Protein AF-K9R6P5-F1 (afdb_monomer)

Solvent-accessible surface area (backbone atoms only — not comparable to full-atom values): 15978 Å² total; per-residue (Å²): 130,86,71,52,71,53,90,68,22,26,73,45,54,72,70,57,21,54,52,50,40,51,49,39,36,72,76,66,56,59,40,49,90,40,45,59,44,42,44,29,40,44,98,90,29,35,40,23,38,45,48,58,95,57,96,63,98,58,41,33,22,34,33,50,71,100,46,88,40,77,78,32,62,22,60,66,42,46,53,52,38,55,49,50,23,52,78,71,52,19,37,40,70,48,97,87,70,44,78,44,72,42,64,69,55,38,50,55,46,45,39,69,66,35,61,59,56,61,39,66,76,51,42,41,74,46,78,48,78,46,97,85,52,26,34,40,40,36,30,21,43,60,91,47,81,41,43,38,35,40,32,36,25,42,66,87,71,44,69,40,31,40,34,35,31,56,99,44,41,64,46,43,34,38,42,48,53,82,62,76,97,87,72,70,87,47,85,44,71,47,65,60,42,50,104,69,75,85,68,76,86,80,84,84,79,92,78,96,84,85,85,76,70,56,70,49,76,43,68,59,93,62,30,83,75,45,78,44,75,46,72,74,73,76,74,73,55,62,62,61,52,49,53,52,52,52,53,53,50,52,54,53,51,52,53,51,51,53,53,52,52,53,52,52,52,53,52,55,54,62,73,68,55,80,88,125

Secondary structure (DSSP, 8-state):
-PPPSBTTBEEPPHHHHHHHHHHHHHHH----TT-EEEEEEETTEEEEEEP-SS--S---EEE-SSS-EEEES-HHHHHHHHHHHHHTTSEEE-TTS-EEE-HHHHHHHHHHH-TTHHHHHT-EEEEEEPTTS-EEEEEE-SSS--EEEEEEE-TTS-EEEEEEEETTEEEEEEEEE---SSS--EEEEEE---SS---------------PPPEEEEEETTEEEEEEE-------THHHHHHHHHHHHHHHHHHHHHHHHHHHHHHHHHHTS---

Mean predicted aligned error: 16.4 Å

Structure (mmCIF, N/CA/C/O backbone):
data_AF-K9R6P5-F1
#
_entry.id   AF-K9R6P5-F1
#
loop_
_atom_site.group_PDB
_atom_site.id
_atom_site.type_symbol
_atom_site.label_atom_id
_atom_site.label_alt_id
_atom_site.label_comp_id
_atom_site.label_asym_id
_atom_site.label_entity_id
_atom_site.label_seq_id
_atom_site.pdbx_PDB_ins_code
_atom_site.Cartn_x
_atom_site.Cartn_y
_atom_site.Cartn_z
_atom_site.occupancy
_atom_site.B_iso_or_equiv
_atom_site.auth_seq_id
_atom_site.auth_comp_id
_atom_site.auth_asym_id
_atom_site.auth_atom_id
_atom_site.pdbx_PDB_model_num
ATOM 1 N N . MET A 1 1 ? 2.088 -10.615 28.014 1.00 50.31 1 MET A N 1
ATOM 2 C CA . MET A 1 1 ? 1.312 -10.737 26.771 1.00 50.31 1 MET A CA 1
ATOM 3 C C . MET A 1 1 ? 0.747 -9.354 26.543 1.00 50.31 1 MET A C 1
ATOM 5 O O . MET A 1 1 ? -0.005 -8.897 27.398 1.00 50.31 1 MET A O 1
ATOM 9 N N . GLU A 1 2 ? 1.250 -8.633 25.544 1.00 59.09 2 GLU A N 1
ATOM 10 C CA . GLU A 1 2 ? 0.648 -7.351 25.170 1.00 59.09 2 GLU A CA 1
ATOM 11 C C . GLU A 1 2 ? -0.795 -7.593 24.739 1.00 59.09 2 GLU A C 1
ATOM 13 O O . GLU A 1 2 ? -1.117 -8.621 24.142 1.00 59.09 2 GLU A O 1
ATOM 18 N N . VAL A 1 3 ? -1.677 -6.680 25.129 1.00 71.81 3 VAL A N 1
ATOM 19 C CA . VAL A 1 3 ? -3.097 -6.783 24.817 1.00 71.81 3 VAL A CA 1
ATOM 20 C C . VAL A 1 3 ? -3.293 -6.199 23.426 1.00 71.81 3 VAL A C 1
ATOM 22 O O . VAL A 1 3 ? -3.049 -5.011 23.220 1.00 71.81 3 VAL A O 1
ATOM 25 N N . ALA A 1 4 ? -3.728 -7.031 22.480 1.00 79.69 4 ALA A N 1
ATOM 26 C CA . ALA A 1 4 ? -4.128 -6.560 21.162 1.00 79.69 4 ALA A CA 1
ATOM 27 C C . ALA A 1 4 ? -5.249 -5.517 21.295 1.00 79.69 4 ALA A C 1
ATOM 29 O O . ALA A 1 4 ? -6.221 -5.718 22.026 1.00 79.69 4 ALA A O 1
ATOM 30 N N . PHE A 1 5 ? -5.116 -4.409 20.574 1.00 82.75 5 PHE A N 1
ATOM 31 C CA . PHE A 1 5 ? -6.123 -3.360 20.480 1.00 82.75 5 PHE A CA 1
ATOM 32 C C . PHE A 1 5 ? -7.265 -3.777 19.550 1.00 82.75 5 PHE A C 1
ATOM 34 O O . PHE A 1 5 ? -8.437 -3.602 19.883 1.00 82.75 5 PHE A O 1
ATOM 41 N N . PHE A 1 6 ? -6.940 -4.352 18.390 1.00 85.56 6 PHE A N 1
ATOM 42 C CA . PHE A 1 6 ? -7.906 -4.947 17.465 1.00 85.56 6 PHE A CA 1
ATOM 43 C C . PHE A 1 6 ? -7.223 -5.998 16.596 1.00 85.56 6 PHE A C 1
ATOM 45 O O . PHE A 1 6 ? -6.094 -5.788 16.179 1.00 85.56 6 PHE A O 1
ATOM 52 N N . ARG A 1 7 ? -7.906 -7.115 16.311 1.00 80.50 7 ARG A N 1
ATOM 53 C CA . ARG A 1 7 ? -7.463 -8.163 15.370 1.00 80.50 7 ARG A CA 1
ATOM 54 C C . ARG A 1 7 ? -5.948 -8.453 15.443 1.00 80.50 7 ARG A C 1
ATOM 56 O O . ARG A 1 7 ? -5.246 -8.349 14.449 1.00 80.50 7 ARG A O 1
ATOM 63 N N . TYR A 1 8 ? -5.464 -8.767 16.645 1.00 87.38 8 TYR A N 1
ATOM 64 C CA . TYR A 1 8 ? -4.051 -9.023 16.985 1.00 87.38 8 TYR A CA 1
ATOM 65 C C . TYR A 1 8 ? -3.098 -7.815 16.970 1.00 87.38 8 TYR A C 1
ATOM 67 O O . TYR A 1 8 ? -2.059 -7.881 17.621 1.00 87.38 8 TYR A O 1
ATOM 75 N N . TYR A 1 9 ? -3.468 -6.693 16.353 1.00 90.50 9 TYR A N 1
ATOM 76 C CA . TYR A 1 9 ? -2.658 -5.480 16.348 1.00 90.50 9 TYR A CA 1
ATOM 77 C C . TYR A 1 9 ? -2.659 -4.791 17.703 1.00 90.50 9 TYR A C 1
ATOM 79 O O . TYR A 1 9 ? -3.720 -4.496 18.265 1.00 90.50 9 TYR A O 1
ATOM 87 N N . ARG A 1 10 ? -1.472 -4.470 18.206 1.00 92.44 10 ARG A N 1
ATOM 88 C CA . ARG A 1 10 ? -1.290 -3.601 19.373 1.00 92.44 10 ARG A CA 1
ATOM 89 C C . ARG A 1 10 ? -1.197 -2.144 18.935 1.00 92.44 10 ARG A C 1
ATOM 91 O O . ARG A 1 10 ? -0.810 -1.852 17.810 1.00 92.44 10 ARG A O 1
ATOM 98 N N . PHE A 1 11 ? -1.572 -1.230 19.823 1.00 92.94 11 PHE A N 1
ATOM 99 C CA . PHE A 1 11 ? -1.354 0.200 19.613 1.00 92.94 11 PHE A CA 1
ATOM 100 C C . PHE A 1 11 ? 0.101 0.550 19.923 1.00 92.94 11 PHE A C 1
ATOM 102 O O . PHE A 1 11 ? 0.605 0.142 20.968 1.00 92.94 11 PHE A O 1
ATOM 109 N N . LEU A 1 12 ? 0.733 1.325 19.046 1.00 91.56 12 LEU A N 1
ATOM 110 C CA . LEU A 1 12 ? 2.074 1.861 19.248 1.00 91.56 12 LEU A CA 1
ATOM 111 C C . LEU A 1 12 ? 1.995 3.230 19.942 1.00 91.56 12 LEU A C 1
ATOM 113 O O . LEU A 1 12 ? 1.384 4.158 19.404 1.00 91.56 12 LEU A O 1
ATOM 117 N N . PRO A 1 13 ? 2.595 3.391 21.135 1.00 90.81 13 PRO A N 1
ATOM 118 C CA . PRO A 1 13 ? 2.823 4.704 21.726 1.00 90.81 13 PRO A CA 1
ATOM 119 C C . PRO A 1 13 ? 3.684 5.588 20.820 1.00 90.81 13 PRO A C 1
ATOM 121 O O . PRO A 1 13 ? 4.490 5.095 20.038 1.00 90.81 13 PRO A O 1
ATOM 124 N N . LEU A 1 14 ? 3.560 6.908 20.983 1.00 89.50 14 LEU A N 1
ATOM 125 C CA . LEU A 1 14 ? 4.268 7.912 20.179 1.00 89.50 14 LEU A CA 1
ATOM 126 C C . LEU A 1 14 ? 5.781 7.657 20.113 1.00 89.50 14 LEU A C 1
ATOM 128 O O . LEU A 1 14 ? 6.380 7.783 19.049 1.00 89.50 14 LEU A O 1
ATOM 132 N N . GLU A 1 15 ? 6.391 7.312 21.242 1.00 90.81 15 GLU A N 1
ATOM 133 C CA . GLU A 1 15 ? 7.822 7.040 21.337 1.00 90.81 15 GLU A CA 1
ATOM 134 C C . GLU A 1 15 ? 8.225 5.830 20.482 1.00 90.81 15 GLU A C 1
ATOM 136 O O . GLU A 1 15 ? 9.151 5.938 19.683 1.00 90.81 15 GLU A O 1
ATOM 141 N N . GLU A 1 16 ? 7.481 4.724 20.576 1.00 90.56 16 GLU A N 1
ATOM 142 C CA . GLU A 1 16 ? 7.721 3.519 19.769 1.00 90.56 16 GLU A CA 1
ATOM 143 C C . GLU A 1 16 ? 7.449 3.775 18.286 1.00 90.56 16 GLU A C 1
ATOM 145 O O . GLU A 1 16 ? 8.220 3.351 17.433 1.00 90.56 16 GLU A O 1
ATOM 150 N N . THR A 1 17 ? 6.398 4.530 17.957 1.00 89.00 17 THR A N 1
ATOM 151 C CA . THR A 1 17 ? 6.119 4.906 16.569 1.00 89.00 17 THR A CA 1
ATOM 152 C C . THR A 1 17 ? 7.282 5.675 15.940 1.00 89.00 17 THR A C 1
ATOM 154 O O . THR A 1 17 ? 7.604 5.455 14.772 1.00 89.00 17 THR A O 1
ATOM 157 N N . LEU A 1 18 ? 7.910 6.588 16.687 1.00 87.12 18 LEU A N 1
ATOM 158 C CA . LEU A 1 18 ? 9.067 7.341 16.198 1.00 87.12 18 LEU A CA 1
ATOM 159 C C . LEU A 1 18 ? 10.278 6.430 15.985 1.00 87.12 18 LEU A C 1
ATOM 161 O O . LEU A 1 18 ? 10.972 6.573 14.980 1.00 87.12 18 LEU A O 1
ATOM 165 N N . GLU A 1 19 ? 10.523 5.497 16.905 1.00 87.75 19 GLU A N 1
ATOM 166 C CA . GLU A 1 19 ? 11.588 4.502 16.766 1.00 87.75 19 GLU A CA 1
ATOM 167 C C . GLU A 1 19 ? 11.368 3.621 15.528 1.00 87.75 19 GLU A C 1
ATOM 169 O O . GLU A 1 19 ? 12.261 3.525 14.687 1.00 87.75 19 GLU A O 1
ATOM 174 N N . GLU A 1 20 ? 10.165 3.071 15.351 1.00 85.50 20 GLU A N 1
ATOM 175 C CA . GLU A 1 20 ? 9.820 2.218 14.206 1.00 85.50 20 GLU A CA 1
ATOM 176 C C . GLU A 1 20 ? 9.862 2.967 12.871 1.00 85.50 20 GLU A C 1
ATOM 178 O O . GLU A 1 20 ? 10.356 2.440 11.872 1.00 85.50 20 GLU A O 1
ATOM 183 N N . SER A 1 21 ? 9.400 4.220 12.843 1.00 80.69 21 SER A N 1
ATOM 184 C CA . SER A 1 21 ? 9.493 5.062 11.647 1.00 80.69 21 SER A CA 1
ATOM 185 C C . SER A 1 21 ? 10.948 5.241 11.208 1.00 80.69 21 SER A C 1
ATOM 187 O O . SER A 1 21 ? 11.244 5.087 10.022 1.00 80.69 21 SER A O 1
ATOM 189 N N . ASN A 1 22 ? 11.854 5.524 12.151 1.00 78.75 22 ASN A N 1
ATOM 190 C CA . ASN A 1 22 ? 13.281 5.685 11.860 1.00 78.75 22 ASN A CA 1
ATOM 191 C C . ASN A 1 22 ? 13.909 4.360 11.408 1.00 78.75 22 ASN A C 1
ATOM 193 O O . ASN A 1 22 ? 14.639 4.325 10.421 1.00 78.75 22 ASN A O 1
ATOM 197 N N . LEU A 1 23 ? 13.589 3.254 12.089 1.00 75.31 23 LEU A N 1
ATOM 198 C CA . LEU A 1 23 ? 14.092 1.927 11.727 1.00 75.31 23 LEU A CA 1
ATOM 199 C C . LEU A 1 23 ? 13.653 1.515 10.320 1.00 75.31 23 LEU A C 1
ATOM 201 O O . LEU A 1 23 ? 14.444 0.940 9.576 1.00 75.31 23 LEU A O 1
ATOM 205 N N . CYS A 1 24 ? 12.416 1.813 9.930 1.00 67.62 24 CYS A N 1
ATOM 206 C CA . CYS A 1 24 ? 11.921 1.487 8.596 1.00 67.62 24 CYS A CA 1
ATOM 207 C C . CYS A 1 24 ? 12.549 2.361 7.504 1.00 67.62 24 CYS A C 1
ATOM 209 O O . CYS A 1 24 ? 12.871 1.848 6.427 1.00 67.62 24 CYS A O 1
ATOM 211 N N . GLU A 1 25 ? 12.780 3.644 7.791 1.00 64.88 25 GLU A N 1
ATOM 212 C CA . GLU A 1 25 ? 13.536 4.538 6.909 1.00 64.88 25 GLU A CA 1
ATOM 213 C C . GLU A 1 25 ? 14.964 4.008 6.684 1.00 64.88 25 GLU A C 1
ATOM 215 O O . GLU A 1 25 ? 15.403 3.880 5.539 1.00 64.88 25 GLU A O 1
ATOM 220 N N . GLU A 1 26 ? 15.650 3.603 7.758 1.00 60.47 26 GLU A N 1
ATOM 221 C CA . GLU A 1 26 ? 17.030 3.100 7.722 1.00 60.47 26 GLU A CA 1
ATOM 222 C C . GLU A 1 26 ? 17.165 1.697 7.101 1.00 60.47 26 GLU A C 1
ATOM 224 O O . GLU A 1 26 ? 18.102 1.436 6.341 1.00 60.47 26 GLU A O 1
ATOM 229 N N . ALA A 1 27 ? 16.267 0.765 7.431 1.00 53.78 27 ALA A N 1
ATOM 230 C CA . ALA A 1 27 ? 16.428 -0.647 7.077 1.00 53.78 27 ALA A CA 1
ATOM 231 C C . ALA A 1 27 ? 15.842 -1.015 5.708 1.00 53.78 27 ALA A C 1
ATOM 233 O O . ALA A 1 27 ? 16.340 -1.944 5.066 1.00 53.78 27 ALA A O 1
ATOM 234 N N . TRP A 1 28 ? 14.808 -0.307 5.247 1.00 49.25 28 TRP A N 1
ATOM 235 C CA . TRP A 1 28 ? 14.073 -0.685 4.036 1.00 49.25 28 TRP A CA 1
ATOM 236 C C . TRP A 1 28 ? 14.203 0.339 2.911 1.00 49.25 28 TRP A C 1
ATOM 238 O O . TRP A 1 28 ? 13.755 0.069 1.798 1.00 49.25 28 TRP A O 1
ATOM 248 N N . GLY A 1 29 ? 14.769 1.523 3.183 1.00 48.19 29 GLY A N 1
ATOM 249 C CA . GLY A 1 29 ? 14.699 2.650 2.251 1.00 48.19 29 GLY A CA 1
ATOM 250 C C . GLY A 1 29 ? 13.253 3.043 1.914 1.00 48.19 29 GLY A C 1
ATOM 251 O O . GLY A 1 29 ? 13.026 3.794 0.967 1.00 48.19 29 GLY A O 1
ATOM 252 N N . LEU A 1 30 ? 12.275 2.539 2.684 1.00 48.50 30 LEU A N 1
ATOM 253 C CA . LEU A 1 30 ? 10.852 2.861 2.611 1.00 48.50 30 LEU A CA 1
ATOM 254 C C . LEU A 1 30 ? 10.622 4.207 3.305 1.00 48.50 30 LEU A C 1
ATOM 256 O O . LEU A 1 30 ? 9.850 4.348 4.248 1.00 48.50 30 LEU A O 1
ATOM 260 N N . SER A 1 31 ? 11.317 5.222 2.809 1.00 50.91 31 SER A N 1
ATOM 261 C CA . SER A 1 31 ? 10.905 6.607 2.948 1.00 50.91 31 SER A CA 1
ATOM 262 C C . SER A 1 31 ? 9.682 6.755 2.045 1.00 50.91 31 SER A C 1
ATOM 264 O O . SER A 1 31 ? 9.791 7.065 0.861 1.00 50.91 31 SER A O 1
ATOM 266 N N . LEU A 1 32 ? 8.479 6.451 2.552 1.00 52.06 32 LEU A N 1
ATOM 267 C CA . LEU A 1 32 ? 7.277 6.921 1.862 1.00 52.06 32 LEU A CA 1
ATOM 268 C C . LEU A 1 32 ? 7.486 8.427 1.629 1.00 52.06 32 LEU A C 1
ATOM 270 O O . LEU A 1 32 ? 7.873 9.117 2.571 1.00 52.06 32 LEU A O 1
ATOM 274 N N . PRO A 1 33 ? 7.269 8.966 0.414 1.00 45.12 33 PRO A N 1
ATOM 275 C CA . PRO A 1 33 ? 7.830 10.255 -0.010 1.00 45.12 33 PRO A CA 1
ATOM 276 C C . PRO A 1 33 ? 7.279 11.461 0.764 1.00 45.12 33 PRO A C 1
ATOM 278 O O . PRO A 1 33 ? 7.655 12.599 0.494 1.00 45.12 33 PRO A O 1
ATOM 281 N N . PHE A 1 34 ? 6.359 11.216 1.692 1.00 57.47 34 PHE A N 1
ATOM 282 C CA . PHE A 1 34 ? 5.712 12.193 2.550 1.00 57.47 34 PHE A CA 1
ATOM 283 C C . PHE A 1 34 ? 5.783 11.810 4.038 1.00 57.47 34 PHE A C 1
ATOM 285 O O . PHE A 1 34 ? 5.104 12.422 4.858 1.00 57.47 34 PHE A O 1
ATOM 292 N N . GLY A 1 35 ? 6.587 10.803 4.386 1.00 65.56 35 GLY A N 1
ATOM 293 C CA . GLY A 1 35 ? 6.615 10.176 5.699 1.00 65.56 35 GLY A CA 1
ATOM 294 C C . GLY A 1 35 ? 5.418 9.258 5.944 1.00 65.56 35 GLY A C 1
ATOM 295 O O . GLY A 1 35 ? 4.379 9.323 5.276 1.00 65.56 35 GLY A O 1
ATOM 296 N N . TRP A 1 36 ? 5.568 8.390 6.932 1.00 76.19 36 TRP A N 1
ATOM 297 C CA . TRP A 1 36 ? 4.508 7.526 7.425 1.00 76.19 36 TRP A CA 1
ATOM 298 C C . TRP A 1 36 ? 4.649 7.375 8.933 1.00 76.19 36 TRP A C 1
ATOM 300 O O . TRP A 1 36 ? 5.730 7.566 9.482 1.00 76.19 36 TRP A O 1
ATOM 310 N N . PHE A 1 37 ? 3.540 7.105 9.606 1.00 85.81 37 PHE A N 1
ATOM 311 C CA . PHE A 1 37 ? 3.487 7.106 11.058 1.00 85.81 37 PHE A CA 1
ATOM 312 C C . PHE A 1 37 ? 2.747 5.852 11.541 1.00 85.81 37 PHE A C 1
ATOM 314 O O . PHE A 1 37 ? 1.508 5.853 11.537 1.00 85.81 37 PHE A O 1
ATOM 321 N N . PRO A 1 38 ? 3.464 4.757 11.871 1.00 89.31 38 PRO A N 1
ATOM 322 C CA . PRO A 1 38 ? 2.842 3.499 12.271 1.00 89.31 38 PRO A CA 1
ATOM 323 C C . PRO A 1 38 ? 2.118 3.638 13.615 1.00 89.31 38 PRO A C 1
ATOM 325 O O . PRO A 1 38 ? 2.706 3.970 14.637 1.00 89.31 38 PRO A O 1
ATOM 328 N N . LEU A 1 39 ? 0.813 3.385 13.619 1.00 92.00 39 LEU A N 1
ATOM 329 C CA . LEU A 1 39 ? -0.041 3.498 14.805 1.00 92.00 39 LEU A CA 1
ATOM 330 C C . LEU A 1 39 ? -0.357 2.151 15.439 1.00 92.00 39 LEU A C 1
ATOM 332 O O . LEU A 1 39 ? -0.628 2.079 16.637 1.00 92.00 39 LEU A O 1
ATOM 336 N N . PHE A 1 40 ? -0.373 1.095 14.630 1.00 92.94 40 PHE A N 1
ATOM 337 C CA . PHE A 1 40 ? -0.679 -0.245 15.096 1.00 92.94 40 PHE A CA 1
ATOM 338 C C . PHE A 1 40 ? 0.241 -1.256 14.437 1.00 92.94 40 PHE A C 1
ATOM 340 O O . PHE A 1 40 ? 0.532 -1.111 13.251 1.00 92.94 40 PHE A O 1
ATOM 347 N N . GLU A 1 41 ? 0.658 -2.267 15.194 1.00 91.69 41 GLU A N 1
ATOM 348 C CA . GLU A 1 41 ? 1.650 -3.256 14.769 1.00 91.69 41 GLU A CA 1
ATOM 349 C C . GLU A 1 41 ? 1.218 -4.682 15.109 1.00 91.69 41 GLU A C 1
ATOM 351 O O . GLU A 1 41 ? 0.579 -4.919 16.140 1.00 91.69 41 GLU A O 1
ATOM 356 N N . PHE A 1 42 ? 1.552 -5.613 14.217 1.00 90.50 42 PHE A N 1
ATOM 357 C CA . PHE A 1 42 ? 1.470 -7.051 14.442 1.00 90.50 42 PHE A CA 1
ATOM 358 C C . PHE A 1 42 ? 2.525 -7.789 13.611 1.00 90.50 42 PHE A C 1
ATOM 360 O O . PHE A 1 42 ? 2.436 -7.824 12.388 1.00 90.50 42 PHE A O 1
ATOM 367 N N . GLU A 1 43 ? 3.512 -8.392 14.272 1.00 87.25 43 GLU A N 1
ATOM 368 C CA . GLU A 1 43 ? 4.568 -9.205 13.648 1.00 87.25 43 GLU A CA 1
ATOM 369 C C . GLU A 1 43 ? 5.298 -8.497 12.485 1.00 87.25 43 GLU A C 1
ATOM 371 O O . GLU A 1 43 ? 5.685 -9.120 11.496 1.00 87.25 43 GLU A O 1
ATOM 376 N N . GLY A 1 44 ? 5.517 -7.183 12.614 1.00 81.69 44 GLY A N 1
ATOM 377 C CA . GLY A 1 44 ? 6.153 -6.358 11.576 1.00 81.69 44 GLY A CA 1
ATOM 378 C C . GLY A 1 44 ? 5.213 -5.887 10.459 1.00 81.69 44 GLY A C 1
ATOM 379 O O . GLY A 1 44 ? 5.664 -5.266 9.495 1.00 81.69 44 GLY A O 1
ATOM 380 N N . GLU A 1 45 ? 3.912 -6.145 10.576 1.00 85.56 45 GLU A N 1
ATOM 381 C CA . GLU A 1 45 ? 2.875 -5.487 9.786 1.00 85.56 45 GLU A CA 1
ATOM 382 C C . GLU A 1 45 ? 2.356 -4.253 10.508 1.00 85.56 45 GLU A C 1
ATOM 384 O O . GLU A 1 45 ? 2.126 -4.282 11.717 1.00 85.56 45 GLU A O 1
ATOM 389 N N . PHE A 1 46 ? 2.071 -3.194 9.758 1.00 87.56 46 PHE A N 1
ATOM 390 C CA . PHE A 1 46 ? 1.695 -1.915 10.331 1.00 87.56 46 PHE A CA 1
ATOM 391 C C . PHE A 1 46 ? 0.441 -1.344 9.693 1.00 87.56 46 PHE A C 1
ATOM 393 O O . PHE A 1 46 ? 0.288 -1.369 8.471 1.00 87.56 46 PHE A O 1
ATOM 400 N N . PHE A 1 47 ? -0.407 -0.734 10.520 1.00 88.81 47 PHE A N 1
ATOM 401 C CA . PHE A 1 47 ? -1.306 0.321 10.064 1.00 88.81 47 PHE A CA 1
ATOM 402 C C . PHE A 1 47 ? -0.655 1.671 10.317 1.00 88.81 47 PHE A C 1
ATOM 404 O O . PHE A 1 47 ? -0.328 1.995 11.461 1.00 88.81 47 PHE A O 1
ATOM 411 N N . ALA A 1 48 ? -0.505 2.476 9.272 1.00 87.44 48 ALA A N 1
ATOM 412 C CA . ALA A 1 48 ? 0.231 3.726 9.358 1.00 87.44 48 ALA A CA 1
ATOM 413 C C . ALA A 1 48 ? -0.503 4.885 8.702 1.00 87.44 48 ALA A C 1
ATOM 415 O O . ALA A 1 48 ? -1.079 4.747 7.624 1.00 87.44 48 ALA A O 1
ATOM 416 N N . VAL A 1 49 ? -0.434 6.049 9.341 1.00 85.69 49 VAL A N 1
ATOM 417 C CA . VAL A 1 49 ? -0.894 7.300 8.738 1.00 85.69 49 VAL A CA 1
ATOM 418 C C . VAL A 1 49 ? 0.134 7.755 7.718 1.00 85.69 49 VAL A C 1
ATOM 420 O O . VAL A 1 49 ? 1.321 7.823 8.025 1.00 85.69 49 VAL A O 1
ATOM 423 N N . VAL A 1 50 ? -0.319 8.112 6.524 1.00 77.75 50 VAL A N 1
ATOM 424 C CA . VAL A 1 50 ? 0.536 8.722 5.504 1.00 77.75 50 VAL A CA 1
ATOM 425 C C . VAL A 1 50 ? 0.634 10.215 5.764 1.00 77.75 50 VAL A C 1
ATOM 427 O O . VAL A 1 50 ? -0.389 10.890 5.914 1.00 77.75 50 VAL A O 1
ATOM 430 N N . GLY A 1 51 ? 1.856 10.737 5.791 1.00 70.12 51 GLY A N 1
ATOM 431 C CA . GLY A 1 51 ? 2.060 12.176 5.761 1.00 70.12 51 GLY A CA 1
ATOM 432 C C . GLY A 1 51 ? 1.740 12.769 4.385 1.00 70.12 51 GLY A C 1
ATOM 433 O O . GLY A 1 51 ? 1.454 12.070 3.412 1.00 70.12 51 GLY A O 1
ATOM 434 N N . ALA A 1 52 ? 1.761 14.093 4.299 1.00 64.94 52 ALA A N 1
ATOM 435 C CA . ALA A 1 52 ? 1.592 14.828 3.052 1.00 64.94 52 ALA A CA 1
ATOM 436 C C . ALA A 1 52 ? 2.460 16.091 3.096 1.00 64.94 52 ALA A C 1
ATOM 438 O O . ALA A 1 52 ? 2.634 16.687 4.157 1.00 64.94 52 ALA A O 1
ATOM 439 N N . GLU A 1 53 ? 2.998 16.505 1.944 1.00 56.16 53 GLU A N 1
ATOM 440 C CA . GLU A 1 53 ? 3.759 17.763 1.811 1.00 56.16 53 GLU A CA 1
ATOM 441 C C . GLU A 1 53 ? 2.899 18.993 2.159 1.00 56.16 53 GLU A C 1
ATOM 443 O O . GLU A 1 53 ? 3.397 19.982 2.696 1.00 56.16 53 GLU A O 1
ATOM 448 N N . GLU A 1 54 ? 1.598 18.920 1.875 1.00 61.62 54 GLU A N 1
ATOM 449 C CA . GLU A 1 54 ? 0.617 19.952 2.198 1.00 61.62 54 GLU A CA 1
ATOM 450 C C . GLU A 1 54 ? -0.389 19.426 3.224 1.00 61.62 54 GLU A C 1
ATOM 452 O O . GLU A 1 54 ? -0.672 18.229 3.283 1.00 61.62 54 GLU A O 1
ATOM 457 N N . ASN A 1 55 ? -0.980 20.329 4.012 1.00 66.44 55 ASN A N 1
ATOM 458 C CA . ASN A 1 55 ? -2.084 19.966 4.895 1.00 66.44 55 ASN A CA 1
ATOM 459 C C . ASN A 1 55 ? -3.247 19.426 4.062 1.00 66.44 55 ASN A C 1
ATOM 461 O O . ASN A 1 55 ? -3.896 20.165 3.321 1.00 66.44 55 ASN A O 1
ATOM 465 N N . THR A 1 56 ? -3.522 18.140 4.221 1.00 66.06 56 THR A N 1
ATOM 466 C CA . THR A 1 56 ? -4.660 17.476 3.601 1.00 66.06 56 THR A CA 1
ATOM 467 C C . THR A 1 56 ? -5.781 17.327 4.621 1.00 66.06 56 THR A C 1
ATOM 469 O O . THR A 1 56 ? -5.550 17.155 5.816 1.00 66.06 56 THR A O 1
ATOM 472 N N . GLU A 1 57 ? -7.025 17.391 4.150 1.00 65.69 57 GLU A N 1
ATOM 473 C CA . GLU A 1 57 ? -8.195 17.089 4.986 1.00 65.69 57 GLU A CA 1
ATOM 474 C C . GLU A 1 57 ? -8.254 15.594 5.361 1.00 65.69 57 GLU A C 1
ATOM 476 O O . GLU A 1 57 ? -8.871 15.219 6.355 1.00 65.69 57 GLU A O 1
ATOM 481 N N . ASN A 1 58 ? -7.572 14.739 4.587 1.00 69.44 58 ASN A N 1
ATOM 482 C CA . ASN A 1 58 ? -7.609 13.287 4.711 1.00 69.44 58 ASN A CA 1
ATOM 483 C C . ASN A 1 58 ? -6.241 12.719 5.105 1.00 69.44 58 ASN A C 1
ATOM 485 O O . ASN A 1 58 ? -5.291 12.785 4.331 1.00 69.44 58 ASN A O 1
ATOM 489 N N . SER A 1 59 ? -6.172 12.083 6.273 1.00 75.06 59 SER A N 1
ATOM 490 C CA . SER A 1 59 ? -4.988 11.361 6.756 1.00 75.06 59 SER A CA 1
ATOM 491 C C . SER A 1 59 ? -5.080 9.879 6.390 1.00 75.06 59 SER A C 1
ATOM 493 O O . SER A 1 59 ? -5.516 9.065 7.206 1.00 75.06 59 SER A O 1
ATOM 495 N N . LEU A 1 60 ? -4.731 9.540 5.146 1.00 79.31 60 LEU A N 1
ATOM 496 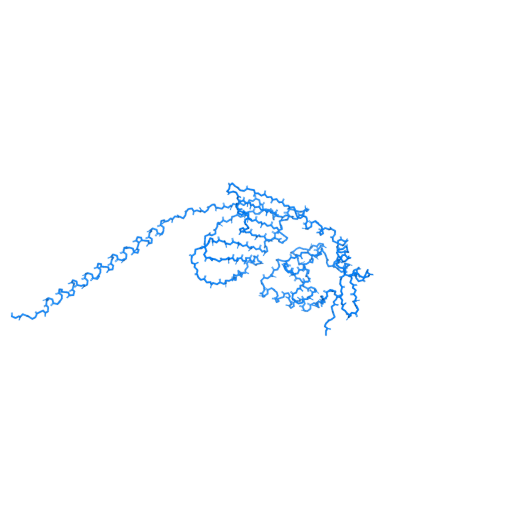C CA . LEU A 1 60 ? -4.838 8.172 4.626 1.00 79.31 60 LEU A CA 1
ATOM 497 C C . LEU A 1 60 ? -4.148 7.166 5.557 1.00 79.31 60 LEU A C 1
ATOM 499 O O . LEU A 1 60 ? -3.085 7.458 6.102 1.00 79.31 60 LEU A O 1
ATOM 503 N N . ILE A 1 61 ? -4.746 5.985 5.708 1.00 83.38 61 ILE A N 1
ATOM 504 C CA . ILE A 1 61 ? -4.167 4.872 6.457 1.00 83.38 61 ILE A CA 1
ATOM 505 C C . ILE A 1 61 ? -3.748 3.787 5.479 1.00 83.38 61 ILE A C 1
ATOM 507 O O . ILE A 1 61 ? -4.583 3.278 4.726 1.00 83.38 61 ILE A O 1
ATOM 511 N N . LEU A 1 62 ? -2.471 3.434 5.534 1.00 79.81 62 LEU A N 1
ATOM 512 C CA . LEU A 1 62 ? -1.887 2.287 4.857 1.00 79.81 62 LEU A CA 1
ATOM 513 C C . LEU A 1 62 ? -1.902 1.066 5.764 1.00 79.81 62 LEU A C 1
ATOM 515 O O . LEU A 1 62 ? -1.810 1.203 6.982 1.00 79.81 62 LEU A O 1
ATOM 519 N N . HIS A 1 63 ? -1.941 -0.108 5.151 1.00 83.06 63 HIS A N 1
ATOM 520 C CA . HIS A 1 63 ? -1.583 -1.376 5.766 1.00 83.06 63 HIS A CA 1
ATOM 521 C C . HIS A 1 63 ? -0.425 -1.982 4.980 1.00 83.06 63 HIS A C 1
ATOM 523 O O . HIS A 1 63 ? -0.463 -1.998 3.750 1.00 83.06 63 HIS A O 1
ATOM 529 N N . THR A 1 64 ? 0.612 -2.431 5.682 1.00 75.50 64 THR A N 1
ATOM 530 C CA . THR A 1 64 ? 1.862 -2.894 5.058 1.00 75.50 64 THR A CA 1
ATOM 531 C C . THR A 1 64 ? 1.915 -4.405 4.808 1.00 75.50 64 THR A C 1
ATOM 533 O O . THR A 1 64 ? 2.994 -4.956 4.587 1.00 75.50 64 THR A O 1
ATOM 536 N N . TYR A 1 65 ? 0.782 -5.110 4.876 1.00 69.31 65 TYR A N 1
ATOM 537 C CA . TYR A 1 65 ? 0.743 -6.552 4.633 1.00 69.31 65 TYR A CA 1
ATOM 538 C C . TYR A 1 65 ? 0.809 -6.868 3.138 1.00 69.31 65 TYR A C 1
ATOM 540 O O . TYR A 1 65 ? -0.056 -6.445 2.379 1.00 69.31 65 TYR A O 1
ATOM 548 N N . GLU A 1 66 ? 1.836 -7.617 2.722 1.00 55.44 66 GLU A N 1
ATOM 549 C CA . GLU A 1 66 ? 2.090 -8.034 1.326 1.00 55.44 66 GLU A CA 1
ATOM 550 C C . GLU A 1 66 ? 2.189 -6.889 0.288 1.00 55.44 66 GLU A C 1
ATOM 552 O O . GLU A 1 66 ? 2.266 -7.150 -0.913 1.00 55.44 66 GLU A O 1
ATOM 557 N N . GLY A 1 67 ? 2.241 -5.626 0.724 1.00 59.38 67 GLY A N 1
ATOM 558 C CA . GLY A 1 67 ? 2.284 -4.453 -0.146 1.00 59.38 67 GLY A CA 1
ATOM 559 C C . GLY A 1 67 ? 1.965 -3.154 0.594 1.00 59.38 67 GLY A C 1
ATOM 560 O O . GLY A 1 67 ? 1.938 -3.115 1.821 1.00 59.38 67 GLY A O 1
ATOM 561 N N . ILE A 1 68 ? 1.741 -2.076 -0.162 1.00 63.91 68 ILE A N 1
ATOM 562 C CA . ILE A 1 68 ? 1.321 -0.767 0.358 1.00 63.91 68 ILE A CA 1
ATOM 563 C C . ILE A 1 68 ? -0.118 -0.528 -0.098 1.00 63.91 68 ILE A C 1
ATOM 565 O O . ILE A 1 68 ? -0.363 0.082 -1.140 1.00 63.91 68 ILE A O 1
ATOM 569 N N . ASP A 1 69 ? -1.073 -1.008 0.693 1.00 67.69 69 ASP A N 1
ATOM 570 C CA . ASP A 1 69 ? -2.492 -0.803 0.422 1.00 67.69 69 ASP A CA 1
ATOM 571 C C . ASP A 1 69 ? -3.031 0.314 1.309 1.00 67.69 69 ASP A C 1
ATOM 573 O O . ASP A 1 69 ? -2.951 0.262 2.536 1.00 67.69 69 ASP A O 1
ATOM 577 N N . ILE A 1 70 ? -3.636 1.338 0.704 1.00 74.00 70 ILE A N 1
ATOM 578 C CA . ILE A 1 70 ? -4.512 2.235 1.464 1.00 74.00 70 ILE A CA 1
ATOM 579 C C . ILE A 1 70 ? -5.684 1.368 1.918 1.00 74.00 70 ILE A C 1
ATOM 581 O O . ILE A 1 70 ? -6.264 0.693 1.072 1.00 74.00 70 ILE A O 1
ATOM 585 N N . ILE A 1 71 ? -6.045 1.399 3.208 1.00 75.38 71 ILE A N 1
ATOM 586 C CA . ILE A 1 71 ? -7.207 0.683 3.785 1.00 75.38 71 ILE A CA 1
ATOM 587 C C . ILE A 1 71 ? -8.269 1.644 4.349 1.00 75.38 71 ILE A C 1
ATOM 589 O O . ILE A 1 71 ? -9.466 1.340 4.349 1.00 75.38 71 ILE A O 1
ATOM 593 N N . HIS A 1 72 ? -7.872 2.851 4.764 1.00 82.12 72 HIS A N 1
ATOM 594 C CA . HIS A 1 72 ? -8.814 3.867 5.237 1.00 82.12 72 HIS A CA 1
ATOM 595 C C . HIS A 1 72 ? -8.456 5.265 4.740 1.00 82.12 72 HIS A C 1
ATOM 597 O O . HIS A 1 72 ? -7.294 5.597 4.520 1.00 82.12 72 HIS A O 1
ATOM 603 N N . ARG A 1 73 ? -9.471 6.122 4.595 1.00 77.19 73 ARG A N 1
ATOM 604 C CA . ARG A 1 73 ? -9.279 7.522 4.166 1.00 77.19 73 ARG A CA 1
ATOM 605 C C . ARG A 1 73 ? -8.741 8.431 5.261 1.00 77.19 73 ARG A C 1
ATOM 607 O O . ARG A 1 73 ? -8.143 9.463 4.977 1.00 77.19 73 ARG A O 1
ATOM 614 N N . SER A 1 74 ? -9.034 8.077 6.502 1.00 84.00 74 SER A N 1
ATOM 615 C CA . SER A 1 74 ? -8.663 8.844 7.675 1.00 84.00 74 SER A CA 1
ATOM 616 C C . SER A 1 74 ? -8.509 7.912 8.866 1.00 84.00 74 SER A C 1
ATOM 618 O O . SER A 1 74 ? -9.174 6.872 8.949 1.00 84.00 74 SER A O 1
ATOM 620 N N . LEU A 1 75 ? -7.694 8.331 9.831 1.00 87.62 75 LEU A N 1
ATOM 621 C CA . LEU A 1 75 ? -7.642 7.690 11.140 1.00 87.62 75 LEU A CA 1
ATOM 622 C C . LEU A 1 75 ? -9.031 7.653 11.793 1.00 87.62 75 LEU A C 1
ATOM 624 O O . LEU A 1 75 ? -9.417 6.647 12.375 1.00 87.62 75 LEU A O 1
ATOM 628 N N . THR A 1 76 ? -9.828 8.714 11.642 1.00 90.50 76 THR A N 1
ATOM 629 C CA . THR A 1 76 ? -11.203 8.753 12.155 1.00 90.50 76 THR A CA 1
ATOM 630 C C . THR A 1 76 ? -12.057 7.620 11.589 1.00 90.50 76 THR A C 1
ATOM 632 O O . THR A 1 76 ? -12.728 6.935 12.357 1.00 90.50 76 THR A O 1
ATOM 635 N N . ASN A 1 77 ? -12.005 7.374 10.277 1.00 91.25 77 ASN A N 1
ATOM 636 C CA . ASN A 1 77 ? -12.765 6.289 9.655 1.00 91.25 77 ASN A CA 1
ATOM 637 C C . ASN A 1 77 ? -12.296 4.916 10.146 1.00 91.25 77 ASN A C 1
ATOM 639 O O . ASN A 1 77 ? -13.135 4.050 10.385 1.00 91.25 77 ASN A O 1
ATOM 643 N N . MET A 1 78 ? -10.986 4.726 10.327 1.00 92.00 78 MET A N 1
ATOM 644 C CA . MET A 1 78 ? -10.427 3.501 10.908 1.00 92.00 78 MET A CA 1
ATOM 645 C C . MET A 1 78 ? -10.933 3.276 12.338 1.00 92.00 78 MET A C 1
ATOM 647 O O . MET A 1 78 ? -11.413 2.193 12.663 1.00 92.00 78 MET A O 1
ATOM 651 N N . MET A 1 79 ? -10.886 4.306 13.186 1.00 94.19 79 MET A N 1
ATOM 652 C CA . MET A 1 79 ? -11.320 4.193 14.581 1.00 94.19 79 MET A CA 1
ATOM 653 C C . MET A 1 79 ? -12.827 3.942 14.699 1.00 94.19 79 MET A C 1
ATOM 655 O O . MET A 1 79 ? -13.241 3.123 15.516 1.00 94.19 79 MET A O 1
ATOM 659 N N . LEU A 1 80 ? -13.648 4.594 13.866 1.00 95.50 80 LEU A N 1
ATOM 660 C CA . LEU A 1 80 ? -15.092 4.337 13.800 1.00 95.50 80 LEU A CA 1
ATOM 661 C C . LEU A 1 80 ? -15.396 2.910 13.327 1.00 95.50 80 LEU A C 1
ATOM 663 O O . LEU A 1 80 ? -16.252 2.245 13.905 1.00 95.50 80 L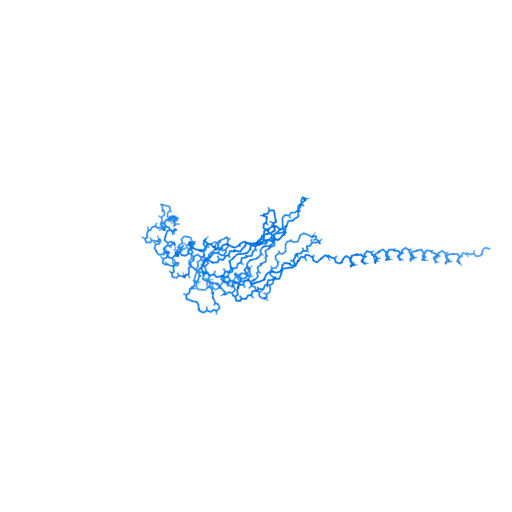EU A O 1
ATOM 667 N N . TYR A 1 81 ? -14.662 2.425 12.323 1.00 94.88 81 TYR A N 1
ATOM 668 C CA . TYR A 1 81 ? -14.744 1.044 11.854 1.00 94.88 81 TYR A CA 1
ATOM 669 C C . TYR A 1 81 ? -14.428 0.039 12.973 1.00 94.88 81 TYR A C 1
ATOM 671 O O . TYR A 1 81 ? -15.220 -0.875 13.207 1.00 94.88 81 TYR A O 1
ATOM 679 N N . ILE A 1 82 ? -13.314 0.222 13.693 1.00 95.19 82 ILE A N 1
ATOM 680 C CA . ILE A 1 82 ? -12.912 -0.659 14.803 1.00 95.19 82 ILE A CA 1
ATOM 681 C C . ILE A 1 82 ? -13.966 -0.639 15.915 1.00 95.19 82 ILE A C 1
ATOM 683 O O . ILE A 1 82 ? -14.352 -1.698 16.411 1.00 95.19 82 ILE A O 1
ATOM 687 N N . ALA A 1 83 ? -14.456 0.548 16.285 1.00 96.81 83 ALA A N 1
ATOM 688 C CA . ALA A 1 83 ? -15.475 0.702 17.318 1.00 96.81 83 ALA A CA 1
ATOM 689 C C . ALA A 1 83 ? -16.773 -0.035 16.951 1.00 96.81 83 ALA A C 1
ATOM 691 O O . ALA A 1 83 ? -17.242 -0.864 17.730 1.00 96.81 83 ALA A O 1
ATOM 692 N N . GLU A 1 84 ? -17.312 0.184 15.745 1.00 97.69 84 GLU A N 1
ATOM 693 C CA . GLU A 1 84 ? -18.534 -0.502 15.308 1.00 97.69 84 GLU A CA 1
ATOM 694 C C . GLU A 1 84 ? -18.323 -2.020 15.191 1.00 97.69 84 GLU A C 1
ATOM 696 O O . GLU A 1 84 ? -19.240 -2.789 15.486 1.00 97.69 84 GLU A O 1
ATOM 701 N N . CYS A 1 85 ? -17.121 -2.485 14.830 1.00 96.75 85 CYS A N 1
ATOM 702 C CA . CYS A 1 85 ? -16.828 -3.919 14.816 1.00 96.75 85 CYS A CA 1
ATOM 703 C C . CYS A 1 85 ? -16.968 -4.553 16.204 1.00 96.75 85 CYS A C 1
ATOM 705 O O . CYS A 1 85 ? -17.550 -5.633 16.315 1.00 96.75 85 CYS A O 1
ATOM 707 N N . TYR A 1 86 ? -16.499 -3.885 17.258 1.00 95.88 86 TYR A N 1
ATOM 708 C CA . TYR A 1 86 ? -16.713 -4.348 18.630 1.00 95.88 86 TYR A CA 1
ATOM 709 C C . TYR A 1 86 ? -18.183 -4.257 19.054 1.00 95.88 86 TYR A C 1
ATOM 711 O O . TYR A 1 86 ? -18.721 -5.211 19.613 1.00 95.88 86 TYR A O 1
ATOM 719 N N . GLU A 1 87 ? -18.859 -3.145 18.762 1.00 97.38 87 GLU A N 1
ATOM 720 C CA . GLU A 1 87 ? -20.257 -2.922 19.168 1.00 97.38 87 GLU A CA 1
ATOM 721 C C . GLU A 1 87 ? -21.238 -3.913 18.528 1.00 97.38 87 GLU A C 1
ATOM 723 O O . GLU A 1 87 ? -22.240 -4.291 19.136 1.00 97.38 87 GLU A O 1
ATOM 728 N N . THR A 1 88 ? -20.954 -4.347 17.302 1.00 96.94 88 THR A N 1
ATOM 729 C CA . THR A 1 88 ? -21.818 -5.255 16.533 1.00 96.94 88 THR A CA 1
ATOM 730 C C . THR A 1 88 ? -21.429 -6.727 16.667 1.00 96.94 88 THR A C 1
ATOM 732 O O . THR A 1 88 ? -22.115 -7.591 16.116 1.00 96.94 88 THR A O 1
ATOM 735 N N . GLY A 1 89 ? -20.344 -7.030 17.388 1.00 95.69 89 GLY A N 1
ATOM 736 C CA . GLY A 1 89 ? -19.797 -8.383 17.501 1.00 95.69 89 GLY A CA 1
ATOM 737 C C . GLY A 1 89 ? -19.134 -8.892 16.218 1.00 95.69 89 GLY A C 1
ATOM 738 O O . GLY A 1 89 ? -18.945 -10.098 16.063 1.00 95.69 89 GLY A O 1
ATOM 739 N N . ALA A 1 90 ? -18.787 -8.003 15.279 1.00 96.19 90 ALA A N 1
ATOM 740 C CA . ALA A 1 90 ? -17.931 -8.371 14.154 1.00 96.19 90 ALA A CA 1
ATOM 741 C C . ALA A 1 90 ? -16.515 -8.727 14.634 1.00 96.19 90 ALA A C 1
ATOM 743 O O . ALA A 1 90 ? -15.907 -9.642 14.085 1.00 96.19 90 ALA A O 1
ATOM 744 N N . TYR A 1 91 ? -16.035 -8.065 15.689 1.00 94.88 91 TYR A N 1
ATOM 745 C CA . TYR A 1 91 ? -14.945 -8.546 16.535 1.00 94.88 91 TYR A CA 1
ATOM 746 C C . TYR A 1 91 ? -15.529 -9.135 17.818 1.00 94.88 91 TYR A C 1
ATOM 748 O O . TYR A 1 91 ? -16.376 -8.513 18.462 1.00 94.88 91 TYR A O 1
ATOM 756 N N . TYR A 1 92 ? -15.098 -10.339 18.183 1.00 93.19 92 TYR A N 1
ATOM 757 C CA . TYR A 1 92 ? -15.626 -11.063 19.339 1.00 93.19 92 TYR A CA 1
ATOM 758 C C . TYR A 1 92 ? -14.549 -11.933 19.982 1.00 93.19 92 TYR A C 1
ATOM 760 O O . TYR A 1 92 ? -13.541 -12.242 19.360 1.00 93.19 92 TYR A O 1
ATOM 768 N N . ILE A 1 93 ? -14.760 -12.320 21.239 1.00 92.06 93 ILE A N 1
ATOM 769 C CA . ILE A 1 93 ? -13.903 -13.291 21.921 1.00 92.06 93 ILE A CA 1
ATOM 770 C C . ILE A 1 93 ? -14.540 -14.671 21.764 1.00 92.06 93 ILE A C 1
ATOM 772 O O . ILE A 1 93 ? -15.718 -14.839 22.090 1.00 92.06 93 ILE A O 1
ATOM 776 N N . ASP A 1 94 ? -13.793 -15.635 21.235 1.00 91.75 94 ASP A N 1
ATOM 777 C CA . ASP A 1 94 ? -14.266 -17.007 21.062 1.00 91.75 94 ASP A CA 1
ATOM 778 C C . ASP A 1 94 ? -14.275 -17.801 22.385 1.00 91.75 94 ASP A C 1
ATOM 780 O O . ASP A 1 94 ? -13.901 -17.313 23.453 1.00 91.75 94 ASP A O 1
ATOM 784 N N . GLU A 1 95 ? -14.708 -19.062 22.329 1.00 94.50 95 GLU A N 1
ATOM 785 C CA . GLU A 1 95 ? -14.754 -19.945 23.506 1.00 94.50 95 GLU A CA 1
ATOM 786 C C . GLU A 1 95 ? -13.368 -20.215 24.119 1.00 94.50 95 GLU A C 1
ATOM 788 O O . GLU A 1 95 ? -13.269 -20.582 25.291 1.00 94.50 95 GLU A O 1
ATOM 793 N N . SER A 1 96 ? -12.303 -20.022 23.340 1.00 92.62 96 SER A N 1
ATOM 794 C CA . SER A 1 96 ? -10.914 -20.206 23.761 1.00 92.62 96 SER A CA 1
ATOM 795 C C . SER A 1 96 ? -10.315 -18.938 24.380 1.00 92.62 96 SER A C 1
ATOM 797 O O . SER A 1 96 ? -9.189 -18.981 24.876 1.00 92.62 96 SER A O 1
ATOM 799 N N . GLY A 1 97 ? -11.053 -17.823 24.386 1.00 87.88 97 GLY A N 1
ATOM 800 C CA . GLY A 1 97 ? -10.576 -16.537 24.885 1.00 87.88 97 GLY A CA 1
ATOM 801 C C . GLY A 1 97 ? -9.769 -15.730 23.864 1.00 87.88 97 GLY A C 1
ATOM 802 O O . GLY A 1 97 ? -9.143 -14.742 24.251 1.00 87.88 97 GLY A O 1
ATOM 803 N N . ASN A 1 98 ? -9.775 -16.119 22.588 1.00 86.44 98 ASN A N 1
ATOM 804 C CA . ASN A 1 98 ? -9.059 -15.422 21.522 1.00 86.44 98 ASN A CA 1
ATOM 805 C C . ASN A 1 98 ? -9.939 -14.350 20.883 1.00 86.44 98 ASN A C 1
ATOM 807 O O . ASN A 1 98 ? -11.139 -14.549 20.699 1.00 86.44 98 ASN A O 1
ATOM 811 N N . LEU A 1 99 ? -9.333 -13.217 20.521 1.00 88.44 99 LEU A N 1
ATOM 8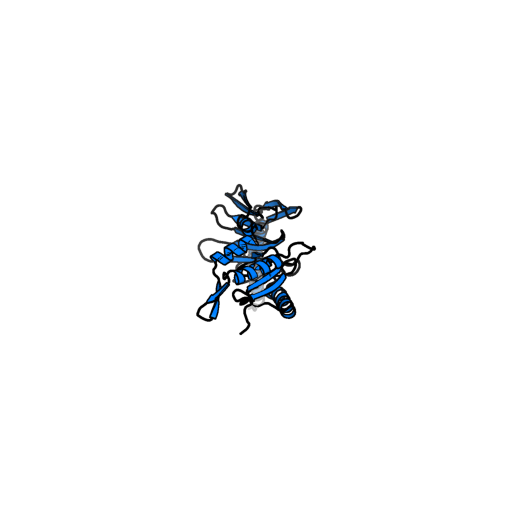12 C CA . LEU A 1 99 ? -9.997 -12.198 19.717 1.00 88.44 99 LEU A CA 1
ATOM 813 C C . LEU A 1 99 ? -10.100 -12.686 18.267 1.00 88.44 99 LEU A C 1
ATOM 815 O O . LEU A 1 99 ? -9.086 -12.848 17.595 1.00 88.44 99 LEU A O 1
ATOM 819 N N . GLU A 1 100 ? -11.326 -12.874 17.799 1.00 90.06 100 GLU A N 1
ATOM 820 C CA . GLU A 1 100 ? -11.672 -13.383 16.475 1.00 90.06 100 GLU A CA 1
ATOM 821 C C . GLU A 1 100 ? -12.495 -12.365 15.671 1.00 90.06 100 GLU A C 1
ATOM 823 O O . GLU A 1 100 ? -13.063 -11.404 16.203 1.00 90.06 100 GLU A O 1
ATOM 828 N N . GLU A 1 101 ? -12.572 -12.591 14.358 1.00 92.19 101 GLU A N 1
ATOM 829 C CA . GLU A 1 101 ? -13.257 -11.711 13.407 1.00 92.19 101 GLU A CA 1
ATOM 830 C C . GLU A 1 101 ? -14.299 -12.466 12.568 1.00 92.19 101 GLU A C 1
ATOM 832 O O . GLU A 1 101 ? -14.008 -13.439 11.866 1.00 92.19 101 GLU A O 1
ATOM 837 N N . ASN A 1 102 ? -15.525 -11.942 12.528 1.00 94.69 102 ASN A N 1
ATOM 838 C CA . ASN A 1 102 ? -16.494 -12.280 11.495 1.00 94.69 102 ASN A CA 1
ATOM 839 C C . ASN A 1 102 ? -16.208 -11.444 10.242 1.00 94.69 102 ASN A C 1
ATOM 841 O O . ASN A 1 102 ? -16.728 -10.339 10.072 1.00 94.69 102 ASN A O 1
ATOM 845 N N . ARG A 1 103 ? -1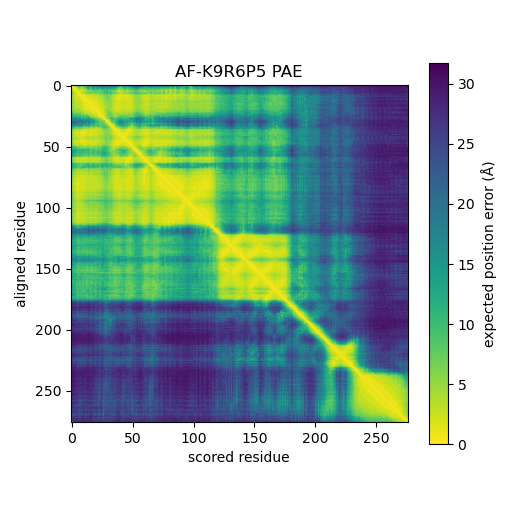5.406 -12.010 9.334 1.00 90.25 103 ARG A N 1
ATOM 846 C CA . ARG A 1 103 ? -14.922 -11.336 8.117 1.00 90.25 103 ARG A CA 1
ATOM 847 C C . ARG A 1 103 ? -16.025 -10.726 7.254 1.00 90.25 103 ARG A C 1
ATOM 849 O O . ARG A 1 103 ? -15.811 -9.687 6.638 1.00 90.25 103 ARG A O 1
ATOM 856 N N . VAL A 1 104 ? -17.200 -11.355 7.181 1.00 92.31 104 VAL A N 1
ATOM 857 C CA . VAL A 1 104 ? -18.315 -10.845 6.364 1.00 92.31 104 VAL A CA 1
ATOM 858 C C . VAL A 1 104 ? -18.922 -9.601 7.008 1.00 92.31 104 VAL A C 1
ATOM 860 O O . VAL A 1 104 ? -19.142 -8.603 6.323 1.00 92.31 104 VAL A O 1
ATOM 863 N N . ALA A 1 105 ? -19.159 -9.637 8.322 1.00 94.81 105 ALA A N 1
ATOM 864 C CA . ALA A 1 105 ? -19.670 -8.488 9.065 1.00 94.81 105 ALA A CA 1
ATOM 865 C C . ALA A 1 105 ? -18.660 -7.331 9.060 1.00 94.81 105 ALA A C 1
ATOM 867 O O . ALA A 1 105 ? -19.019 -6.216 8.684 1.00 94.81 105 ALA A O 1
ATOM 868 N N . ALA A 1 106 ? -17.392 -7.621 9.368 1.00 91.94 106 ALA A N 1
ATOM 869 C CA . ALA A 1 106 ? -16.300 -6.653 9.346 1.00 91.94 106 ALA A CA 1
ATOM 870 C C . ALA A 1 106 ? -16.175 -5.989 7.966 1.00 91.94 106 ALA A C 1
ATOM 872 O O . ALA A 1 106 ? -16.219 -4.767 7.857 1.00 91.94 106 ALA A O 1
ATOM 873 N N . LYS A 1 107 ? -16.168 -6.769 6.877 1.00 89.38 107 LYS A N 1
ATOM 874 C CA . LYS A 1 107 ? -16.143 -6.213 5.516 1.00 89.38 107 LYS A CA 1
ATOM 875 C C . LYS A 1 107 ? -17.316 -5.264 5.244 1.00 89.38 107 LYS A C 1
ATOM 877 O O . LYS A 1 107 ? -17.111 -4.213 4.647 1.00 89.38 107 LYS A O 1
ATOM 882 N N . ASN A 1 108 ? -18.531 -5.588 5.683 1.00 91.25 108 ASN A N 1
ATOM 883 C CA . ASN A 1 108 ? -19.683 -4.703 5.479 1.00 91.25 108 ASN A CA 1
ATOM 884 C C . ASN A 1 108 ? -19.542 -3.373 6.242 1.00 91.25 108 ASN A C 1
ATOM 886 O O . ASN A 1 108 ? -19.884 -2.320 5.704 1.00 91.25 108 ASN A O 1
ATOM 890 N N . ILE A 1 109 ? -18.999 -3.405 7.462 1.00 94.44 109 ILE A N 1
ATOM 891 C CA . ILE A 1 109 ? -18.728 -2.200 8.264 1.00 94.44 109 ILE A CA 1
ATOM 892 C C . ILE A 1 109 ? -17.588 -1.386 7.633 1.00 94.44 109 ILE A C 1
ATOM 894 O O . ILE A 1 109 ? -17.685 -0.163 7.533 1.00 94.44 109 ILE A O 1
ATOM 898 N N . LEU A 1 110 ? -16.540 -2.043 7.126 1.00 88.56 110 LEU A N 1
ATOM 899 C CA . LEU A 1 110 ? -15.442 -1.382 6.413 1.00 88.56 110 LEU A CA 1
ATOM 900 C C . LEU A 1 110 ? -15.974 -0.557 5.236 1.00 88.56 110 LEU A C 1
ATOM 902 O O . LEU A 1 110 ? -15.613 0.612 5.086 1.00 88.56 110 LEU A O 1
ATOM 906 N N . LEU A 1 111 ? -16.871 -1.149 4.443 1.00 86.81 111 LEU A N 1
ATOM 907 C CA . LEU A 1 111 ? -17.503 -0.507 3.290 1.00 86.81 111 LEU A CA 1
ATOM 908 C C . LEU A 1 111 ? -18.449 0.632 3.675 1.00 86.81 111 LEU A C 1
ATOM 910 O O . LEU A 1 111 ? -18.587 1.586 2.918 1.00 86.81 111 LEU A O 1
ATOM 914 N N . LYS A 1 112 ? -19.075 0.577 4.854 1.00 91.69 112 LYS A N 1
ATOM 915 C CA . LYS A 1 112 ? -19.904 1.675 5.371 1.00 91.69 112 LYS A CA 1
ATOM 916 C C . LYS A 1 112 ? -19.079 2.945 5.600 1.00 91.69 112 LYS A C 1
ATOM 918 O O . LYS A 1 112 ? -19.526 4.031 5.241 1.00 91.69 112 LYS A O 1
ATOM 923 N N . TYR A 1 113 ? -17.884 2.813 6.178 1.00 89.38 113 TYR A N 1
ATOM 924 C CA . TYR A 1 113 ? -17.000 3.951 6.470 1.00 89.38 113 TYR A CA 1
ATOM 925 C C . TYR A 1 113 ? -16.061 4.314 5.323 1.00 89.38 113 TYR A C 1
ATOM 927 O O . TYR A 1 113 ? -15.542 5.428 5.270 1.00 89.38 113 TYR A O 1
ATOM 935 N N . ASN A 1 114 ? -15.841 3.387 4.396 1.00 79.38 114 ASN A N 1
ATOM 936 C CA . ASN A 1 114 ? -14.999 3.597 3.232 1.00 79.38 114 ASN A CA 1
ATOM 937 C C . ASN A 1 114 ? -15.743 3.108 1.976 1.00 79.38 114 ASN A C 1
ATOM 939 O O . ASN A 1 114 ? -15.313 2.146 1.344 1.00 79.38 114 ASN A O 1
ATOM 943 N N . PRO A 1 115 ? -16.867 3.747 1.592 1.00 70.44 115 PRO A N 1
ATOM 944 C CA . PRO A 1 115 ? -17.681 3.302 0.451 1.00 70.44 115 PRO A CA 1
ATOM 945 C C . PRO A 1 115 ? -16.896 3.319 -0.864 1.00 70.44 115 PRO A C 1
ATOM 947 O O . PRO A 1 115 ? -17.117 2.504 -1.754 1.00 70.44 115 PRO A O 1
ATOM 950 N N . GLU A 1 116 ? -15.902 4.196 -0.943 1.00 60.34 116 GLU A N 1
ATOM 951 C CA . GLU A 1 116 ? -14.994 4.329 -2.076 1.00 60.34 116 GLU A CA 1
ATOM 952 C C . GLU A 1 116 ? -13.897 3.252 -2.115 1.00 60.34 116 GLU A C 1
ATOM 954 O O . GLU A 1 116 ? -13.151 3.172 -3.080 1.00 60.34 116 GLU A O 1
ATOM 959 N N . PHE A 1 117 ? -13.821 2.334 -1.146 1.00 60.09 117 PHE A N 1
ATOM 960 C CA . PHE A 1 117 ? -12.993 1.131 -1.328 1.00 60.09 117 PHE A CA 1
ATOM 961 C C . PHE A 1 117 ? -13.492 0.244 -2.454 1.00 60.09 117 PHE A C 1
ATOM 963 O O . PHE A 1 117 ? -12.692 -0.441 -3.085 1.00 60.09 117 PHE A O 1
ATOM 970 N N . HIS A 1 118 ? -14.795 0.278 -2.745 1.00 49.78 118 HIS A N 1
ATOM 971 C CA . HIS A 1 118 ? -15.279 -0.314 -3.988 1.00 49.78 118 HIS A CA 1
ATOM 972 C C . HIS A 1 118 ? -14.654 0.373 -5.205 1.00 49.78 118 HIS A C 1
ATOM 974 O O . HIS A 1 118 ? -14.296 -0.313 -6.151 1.00 49.78 118 HIS A O 1
ATOM 980 N N . SER A 1 119 ? -14.429 1.690 -5.159 1.00 46.38 119 SER A N 1
ATOM 981 C CA . SER A 1 119 ? -13.899 2.450 -6.291 1.00 46.38 119 SER A CA 1
ATOM 982 C C . SER A 1 119 ? -12.376 2.283 -6.464 1.00 46.38 119 SER A C 1
ATOM 984 O O . SER A 1 119 ? -11.913 2.149 -7.594 1.00 46.38 119 SER A O 1
ATOM 986 N N . ILE A 1 120 ? -11.588 2.183 -5.384 1.00 44.22 120 ILE A N 1
ATOM 987 C CA . ILE A 1 120 ? -10.142 1.862 -5.463 1.00 44.22 120 ILE A CA 1
ATOM 988 C C . ILE A 1 120 ? -9.918 0.469 -6.083 1.00 44.22 120 ILE A C 1
ATOM 990 O O . ILE A 1 120 ? -9.000 0.286 -6.883 1.00 44.22 120 ILE A O 1
ATOM 994 N N . LEU A 1 121 ? -10.794 -0.497 -5.780 1.00 47.41 121 LEU A N 1
ATOM 995 C CA . LEU A 1 121 ? -10.798 -1.822 -6.415 1.00 47.41 121 LEU A CA 1
ATOM 996 C C . LEU A 1 121 ? -11.308 -1.791 -7.871 1.00 47.41 121 LEU A C 1
ATOM 998 O O . LEU A 1 121 ? -10.952 -2.660 -8.666 1.00 47.41 121 LEU A O 1
ATOM 1002 N N . GLU A 1 122 ? -12.093 -0.780 -8.245 1.00 57.78 122 GLU A N 1
ATOM 1003 C CA . GLU A 1 122 ? -12.596 -0.519 -9.602 1.00 57.78 122 GLU A CA 1
ATOM 1004 C C . GLU A 1 122 ? -11.722 0.503 -10.354 1.00 57.78 122 GLU A C 1
ATOM 1006 O O . GLU A 1 122 ? -12.215 1.405 -11.037 1.00 57.78 122 GLU A O 1
ATOM 1011 N N . ALA A 1 123 ? -10.397 0.379 -10.239 1.00 69.25 123 ALA A N 1
ATOM 1012 C CA . ALA A 1 123 ? -9.460 1.252 -10.937 1.00 69.25 123 ALA A CA 1
ATOM 1013 C C . ALA A 1 123 ? -9.779 1.350 -12.444 1.00 69.25 123 ALA A C 1
ATOM 1015 O O . ALA A 1 123 ? -9.935 0.340 -13.146 1.00 69.25 123 ALA A O 1
ATOM 1016 N N . ARG A 1 124 ? -9.824 2.580 -12.978 1.00 80.62 124 ARG A N 1
ATOM 1017 C CA . ARG A 1 124 ? -10.013 2.792 -14.418 1.00 80.62 124 ARG A CA 1
ATOM 1018 C C . ARG A 1 124 ? -8.780 2.278 -15.141 1.00 80.62 124 ARG A C 1
ATOM 1020 O O . ARG A 1 124 ? -7.677 2.753 -14.893 1.00 80.62 124 ARG A O 1
ATOM 1027 N N . THR A 1 125 ? -8.972 1.346 -16.067 1.00 87.00 125 THR A N 1
ATOM 1028 C CA . THR A 1 125 ? -7.871 0.780 -16.849 1.00 87.00 125 THR A CA 1
ATOM 1029 C C . THR A 1 125 ? -7.877 1.333 -18.269 1.00 87.00 125 THR A C 1
ATOM 1031 O O . THR A 1 125 ? -8.905 1.332 -18.944 1.00 87.00 125 THR A O 1
ATOM 1034 N N . GLU A 1 126 ? -6.719 1.783 -18.736 1.00 89.06 126 GLU A N 1
ATOM 1035 C CA . GLU A 1 126 ? -6.480 2.200 -20.116 1.00 89.06 126 GLU A CA 1
ATOM 1036 C C . GLU A 1 126 ? -5.394 1.311 -20.725 1.00 89.06 126 GLU A C 1
ATOM 1038 O O . GLU A 1 126 ? -4.371 1.046 -20.096 1.00 89.06 126 GLU A O 1
ATOM 1043 N N . THR A 1 127 ? -5.606 0.841 -21.954 1.00 92.38 127 THR A N 1
ATOM 1044 C CA . THR A 1 127 ? -4.641 -0.008 -22.664 1.00 92.38 127 THR A CA 1
ATOM 1045 C C . THR A 1 127 ? -4.219 0.652 -23.965 1.00 92.38 127 THR A C 1
ATOM 1047 O O . THR A 1 127 ? -5.044 0.925 -24.838 1.00 92.38 127 THR A O 1
ATOM 1050 N N . VAL A 1 128 ? -2.917 0.875 -24.109 1.00 89.25 128 VAL A N 1
ATOM 1051 C CA . VAL A 1 128 ? -2.290 1.372 -25.331 1.00 89.25 128 VAL A CA 1
ATOM 1052 C C . VAL A 1 128 ? -1.630 0.197 -26.038 1.00 89.25 128 VAL A C 1
ATOM 1054 O O . VAL A 1 128 ? -0.762 -0.461 -25.475 1.00 89.25 128 VAL A O 1
ATOM 1057 N N . ASN A 1 129 ? -2.045 -0.070 -27.274 1.00 89.44 129 ASN A N 1
ATOM 1058 C CA . ASN A 1 129 ? -1.444 -1.108 -28.107 1.00 89.44 129 ASN A CA 1
ATOM 1059 C C . ASN A 1 129 ? -0.347 -0.496 -28.984 1.00 89.44 129 ASN A C 1
ATOM 1061 O O . ASN A 1 129 ? -0.601 0.463 -29.717 1.00 89.44 129 ASN A O 1
ATOM 1065 N N . ASN A 1 130 ? 0.848 -1.073 -28.939 1.00 81.38 130 ASN A N 1
ATOM 1066 C CA . ASN A 1 130 ? 1.980 -0.669 -29.763 1.00 81.38 130 ASN A CA 1
ATOM 1067 C C . ASN A 1 130 ? 2.012 -1.446 -31.088 1.00 81.38 130 ASN A C 1
ATOM 1069 O O . ASN A 1 130 ? 1.456 -2.537 -31.223 1.00 81.38 130 ASN A O 1
ATOM 1073 N N . LEU A 1 131 ? 2.703 -0.887 -32.088 1.00 81.31 131 LEU A N 1
ATOM 1074 C CA . LEU A 1 131 ? 2.810 -1.478 -33.432 1.00 81.31 131 LEU A CA 1
ATOM 1075 C C . LEU A 1 131 ? 3.556 -2.821 -33.459 1.00 81.31 131 LEU A C 1
ATOM 1077 O O . LEU A 1 131 ? 3.349 -3.620 -34.367 1.00 81.31 131 LEU A O 1
ATOM 1081 N N . ASP A 1 132 ? 4.429 -3.065 -32.485 1.00 76.75 132 ASP A N 1
ATOM 1082 C CA . ASP A 1 132 ? 5.179 -4.315 -32.332 1.00 76.75 132 ASP A CA 1
ATOM 1083 C C . ASP A 1 132 ? 4.373 -5.429 -31.633 1.00 76.75 132 ASP A C 1
ATOM 1085 O O . ASP A 1 132 ? 4.870 -6.548 -31.465 1.00 76.75 132 ASP A O 1
ATOM 1089 N N . GLY A 1 133 ? 3.123 -5.135 -31.260 1.00 81.94 133 GLY A N 1
ATOM 1090 C CA . GLY A 1 133 ? 2.216 -6.035 -30.558 1.00 81.94 133 GLY A CA 1
ATOM 1091 C C . GLY A 1 133 ? 2.343 -5.996 -29.035 1.00 81.94 133 GLY A C 1
ATOM 1092 O O . GLY A 1 133 ? 1.602 -6.718 -28.375 1.00 81.94 133 GLY A O 1
ATOM 1093 N N . SER A 1 134 ? 3.248 -5.189 -28.472 1.00 84.44 134 SER A N 1
ATOM 1094 C CA . SER A 1 134 ? 3.285 -4.948 -27.026 1.00 84.44 134 SER A CA 1
ATOM 1095 C C . SER A 1 134 ? 2.126 -4.051 -26.575 1.00 84.44 134 SER A C 1
ATOM 1097 O O . SER A 1 134 ? 1.495 -3.357 -27.380 1.00 84.44 134 SER A O 1
ATOM 1099 N N . GLN A 1 135 ? 1.832 -4.071 -25.279 1.00 91.31 135 GLN A N 1
ATOM 1100 C CA . GLN A 1 135 ? 0.772 -3.282 -24.662 1.00 91.31 135 GLN A CA 1
ATOM 1101 C C . GLN A 1 135 ? 1.307 -2.521 -23.455 1.00 91.31 135 GLN A C 1
ATOM 1103 O O . GLN A 1 135 ? 2.117 -3.043 -22.695 1.00 91.31 135 GLN A O 1
ATOM 1108 N N . VAL A 1 136 ? 0.809 -1.306 -23.250 1.00 89.12 136 VAL A N 1
ATOM 1109 C CA . VAL A 1 136 ? 0.966 -0.571 -21.994 1.00 89.12 136 VAL A CA 1
ATOM 1110 C C . VAL A 1 136 ? -0.403 -0.485 -21.337 1.00 89.12 136 VAL A C 1
ATOM 1112 O O . VAL A 1 136 ? -1.342 0.046 -21.931 1.00 89.12 136 VAL A O 1
ATOM 1115 N N . ILE A 1 137 ? -0.530 -1.033 -20.134 1.00 91.00 137 ILE A N 1
ATOM 1116 C CA . ILE A 1 137 ? -1.753 -1.011 -19.335 1.00 91.00 137 ILE A CA 1
ATOM 1117 C C . ILE A 1 137 ? -1.542 -0.054 -18.174 1.00 91.00 137 ILE A C 1
ATOM 1119 O O . ILE A 1 137 ? -0.706 -0.304 -17.314 1.00 91.00 137 ILE A O 1
ATOM 1123 N N . ASN A 1 138 ? -2.327 1.011 -18.127 1.00 86.88 138 ASN A N 1
ATOM 1124 C CA . ASN A 1 138 ? -2.318 1.968 -17.034 1.00 86.88 138 ASN A CA 1
ATOM 1125 C C . ASN A 1 138 ? -3.587 1.805 -16.206 1.00 86.88 138 ASN A C 1
ATOM 1127 O O . ASN A 1 138 ? -4.687 1.776 -16.761 1.00 86.88 138 ASN A O 1
ATOM 1131 N N . LYS A 1 139 ? -3.439 1.735 -14.888 1.00 84.44 139 LYS A N 1
ATOM 1132 C CA . LYS A 1 139 ? -4.542 1.818 -13.937 1.00 84.44 139 LYS A CA 1
ATOM 1133 C C . LYS A 1 139 ? -4.517 3.172 -13.259 1.00 84.44 139 LYS A C 1
ATOM 1135 O O . LYS A 1 139 ? -3.485 3.596 -12.744 1.00 84.44 139 LYS A O 1
ATOM 1140 N N . TYR A 1 140 ? -5.664 3.822 -13.240 1.00 74.94 140 TYR A N 1
ATOM 1141 C CA . TYR A 1 140 ? -5.875 5.112 -12.611 1.00 74.94 140 TYR A CA 1
ATOM 1142 C C . TYR A 1 140 ? -6.870 4.978 -11.472 1.00 74.94 140 TYR A C 1
ATOM 1144 O O . TYR A 1 140 ? -7.732 4.095 -11.474 1.00 74.94 140 TYR A O 1
ATOM 1152 N N . HIS A 1 141 ? -6.788 5.917 -10.539 1.00 67.00 141 HIS A N 1
ATOM 1153 C CA . HIS A 1 141 ? -7.861 6.137 -9.587 1.00 67.00 141 HIS A CA 1
ATOM 1154 C C . HIS A 1 141 ? -9.177 6.388 -10.357 1.00 67.00 141 HIS A C 1
ATOM 1156 O O . HIS A 1 141 ? -9.171 7.079 -11.376 1.00 67.00 141 HIS A O 1
ATOM 1162 N N . PRO A 1 142 ? -10.318 5.837 -9.919 1.00 61.28 142 PRO A N 1
ATOM 1163 C CA . PRO A 1 142 ? -11.593 5.929 -10.647 1.00 61.28 142 PRO A CA 1
ATOM 1164 C C . PRO A 1 142 ? -12.052 7.376 -10.876 1.00 61.28 142 PRO A C 1
ATOM 1166 O O . PRO A 1 142 ? -12.559 7.722 -11.943 1.00 61.28 142 PRO A O 1
ATOM 1169 N N . GLU A 1 143 ? -11.844 8.234 -9.878 1.00 56.91 143 GLU A N 1
ATOM 1170 C CA . GLU A 1 143 ? -12.380 9.601 -9.851 1.00 56.91 143 GLU A CA 1
ATOM 1171 C C . GLU A 1 143 ? -11.331 10.684 -10.125 1.00 56.91 143 GLU A C 1
ATOM 1173 O O . GLU A 1 143 ? -11.659 11.863 -10.249 1.00 56.91 143 GLU A O 1
ATOM 1178 N N . SER A 1 144 ? -10.055 10.312 -10.231 1.00 60.38 144 SER A N 1
ATOM 1179 C CA . SER A 1 144 ? -8.970 11.265 -10.465 1.00 60.38 144 SER A CA 1
ATOM 1180 C C . SER A 1 144 ? -8.048 10.754 -11.567 1.00 60.38 144 SER A C 1
ATOM 1182 O O . SER A 1 144 ? -7.989 9.568 -11.853 1.00 60.38 144 SER A O 1
ATOM 1184 N N . ASN A 1 145 ? -7.299 11.642 -12.221 1.00 66.50 145 ASN A N 1
ATOM 1185 C CA . ASN A 1 145 ? -6.314 11.222 -13.228 1.00 66.50 145 ASN A CA 1
ATOM 1186 C C . ASN A 1 145 ? -4.974 10.808 -12.592 1.00 66.50 145 ASN A C 1
ATOM 1188 O O . ASN A 1 145 ? -3.929 10.906 -13.237 1.00 66.50 145 ASN A O 1
ATOM 1192 N N . ILE A 1 146 ? -5.000 10.389 -11.325 1.00 64.94 146 ILE A N 1
ATOM 1193 C CA . ILE A 1 146 ? -3.827 9.890 -10.615 1.00 64.94 146 ILE A CA 1
ATOM 1194 C C . ILE A 1 146 ? -3.553 8.475 -11.118 1.00 64.94 146 ILE A C 1
ATOM 1196 O O . ILE A 1 146 ? -4.413 7.597 -11.034 1.00 64.94 146 ILE A O 1
ATOM 1200 N N . LEU A 1 147 ? -2.362 8.276 -11.679 1.00 68.12 147 LEU A N 1
ATOM 1201 C CA . LEU A 1 147 ? -1.863 6.964 -12.074 1.00 68.12 147 LEU A CA 1
ATOM 1202 C C . LEU A 1 147 ? -1.545 6.159 -10.808 1.00 68.12 147 LEU A C 1
ATOM 1204 O O . LEU A 1 147 ? -0.916 6.697 -9.899 1.00 68.12 147 LEU A O 1
ATOM 1208 N N . LEU A 1 148 ? -1.999 4.908 -10.764 1.00 69.69 148 LEU A N 1
ATOM 1209 C CA . LEU A 1 148 ? -1.786 3.961 -9.664 1.00 69.69 148 LEU A CA 1
ATOM 1210 C C . LEU A 1 148 ? -0.818 2.850 -10.069 1.00 69.69 148 LEU A C 1
ATOM 1212 O O . LEU A 1 148 ? 0.048 2.461 -9.299 1.00 69.69 148 LEU A O 1
ATOM 1216 N N . GLU A 1 149 ? -0.942 2.343 -11.295 1.00 82.81 149 GLU A N 1
ATOM 1217 C CA . GLU A 1 149 ? -0.105 1.254 -11.798 1.00 82.81 149 GLU A CA 1
ATOM 1218 C C . GLU A 1 149 ? 0.108 1.416 -13.305 1.00 82.81 149 GLU A C 1
ATOM 1220 O O . GLU A 1 149 ? -0.801 1.824 -14.029 1.00 82.81 149 GLU A O 1
ATOM 1225 N N . SER A 1 150 ? 1.293 1.068 -13.795 1.00 87.00 150 SER A N 1
ATOM 1226 C CA . SER A 1 150 ? 1.591 0.926 -15.218 1.00 87.00 150 SER A CA 1
ATOM 1227 C C . SER A 1 150 ? 2.265 -0.417 -15.463 1.00 87.00 150 SER A C 1
ATOM 1229 O O . SER A 1 150 ? 3.223 -0.763 -14.776 1.00 87.00 150 SER A O 1
ATOM 1231 N N . LYS A 1 151 ? 1.778 -1.184 -16.439 1.00 90.69 151 LYS A N 1
ATOM 1232 C CA . LYS A 1 151 ? 2.385 -2.444 -16.877 1.00 90.69 151 LYS A CA 1
ATOM 1233 C C . LYS A 1 151 ? 2.727 -2.386 -18.343 1.00 90.69 151 LYS A C 1
ATOM 1235 O O . LYS A 1 151 ? 1.877 -2.051 -19.162 1.00 90.69 151 LYS A O 1
ATOM 1240 N N . ILE A 1 152 ? 3.937 -2.806 -18.674 1.00 86.75 152 ILE A N 1
ATOM 1241 C CA . ILE A 1 152 ? 4.345 -3.068 -20.048 1.00 86.75 152 ILE A CA 1
ATOM 1242 C C . ILE A 1 152 ? 4.264 -4.572 -20.260 1.00 86.75 152 ILE A C 1
ATOM 1244 O O . ILE A 1 152 ? 4.913 -5.337 -19.550 1.00 86.75 152 ILE A O 1
ATOM 1248 N N . ILE A 1 153 ? 3.467 -4.989 -21.234 1.00 88.88 153 ILE A N 1
ATOM 1249 C CA . ILE A 1 153 ? 3.236 -6.386 -21.584 1.00 88.88 153 ILE A CA 1
ATOM 1250 C C . ILE A 1 153 ? 3.784 -6.636 -22.989 1.00 88.88 153 ILE A C 1
ATOM 1252 O O . ILE A 1 153 ? 3.500 -5.886 -23.922 1.00 88.88 153 ILE A O 1
ATOM 1256 N N . ASP A 1 154 ? 4.584 -7.685 -23.156 1.00 84.25 154 ASP A N 1
ATOM 1257 C CA . ASP A 1 154 ? 5.090 -8.092 -24.462 1.00 84.25 154 ASP A CA 1
ATOM 1258 C C . ASP A 1 154 ? 3.971 -8.654 -25.359 1.00 84.25 154 ASP A C 1
ATOM 1260 O O . ASP A 1 154 ? 2.861 -8.970 -24.932 1.00 84.25 154 ASP A O 1
ATOM 1264 N N . ARG A 1 155 ? 4.280 -8.855 -26.641 1.00 87.31 155 ARG A N 1
ATOM 1265 C CA . ARG A 1 155 ? 3.345 -9.456 -27.610 1.00 87.31 155 ARG A CA 1
ATOM 1266 C C . ARG A 1 155 ? 2.884 -10.884 -27.277 1.00 87.31 155 ARG A C 1
ATOM 1268 O O . ARG A 1 155 ? 2.008 -11.410 -27.959 1.00 87.31 155 ARG A O 1
ATOM 1275 N N . LYS A 1 156 ? 3.533 -11.558 -26.323 1.00 86.50 156 LYS A N 1
ATOM 1276 C CA . LYS A 1 156 ? 3.189 -12.909 -25.857 1.00 86.50 156 LYS A CA 1
ATOM 1277 C C . LYS A 1 156 ? 2.330 -12.869 -24.586 1.00 86.50 156 LYS A C 1
ATOM 1279 O O . LYS A 1 156 ? 1.929 -13.931 -24.119 1.00 86.50 156 LYS A O 1
ATOM 1284 N N . GLY A 1 157 ? 2.023 -11.682 -24.059 1.00 86.50 157 GLY A N 1
ATOM 1285 C CA . GLY A 1 157 ? 1.225 -11.502 -22.850 1.00 86.50 157 GLY A CA 1
ATOM 1286 C C . GLY A 1 157 ? 2.038 -11.510 -21.553 1.00 86.50 157 GLY A C 1
ATOM 1287 O O . GLY A 1 157 ? 1.447 -11.579 -20.479 1.00 86.50 157 GLY A O 1
ATOM 1288 N N . HIS A 1 158 ? 3.369 -11.455 -21.612 1.00 84.31 158 HIS A N 1
ATOM 1289 C CA . HIS A 1 158 ? 4.211 -11.418 -20.417 1.00 84.31 158 HIS A CA 1
ATOM 1290 C C . HIS A 1 158 ? 4.473 -9.988 -19.959 1.00 84.31 158 HIS A C 1
ATOM 1292 O O . HIS A 1 158 ? 4.804 -9.131 -20.775 1.00 84.31 158 HIS A O 1
ATOM 1298 N N . THR A 1 159 ? 4.420 -9.743 -18.653 1.00 82.31 159 THR A N 1
ATOM 1299 C CA . THR A 1 159 ? 4.856 -8.470 -18.070 1.00 82.31 159 THR A CA 1
ATOM 1300 C C . THR A 1 159 ? 6.369 -8.315 -18.229 1.00 82.31 159 THR A C 1
ATOM 1302 O O . THR A 1 159 ? 7.124 -9.156 -17.753 1.00 82.31 159 THR A O 1
ATOM 1305 N N . LEU A 1 160 ? 6.800 -7.248 -18.898 1.00 80.56 160 LEU A N 1
ATOM 1306 C CA . LEU A 1 160 ? 8.196 -6.816 -19.011 1.00 80.56 160 LEU A CA 1
ATOM 1307 C C . LEU A 1 160 ? 8.561 -5.829 -17.904 1.00 80.56 160 LEU A C 1
ATOM 1309 O O . LEU A 1 160 ? 9.664 -5.859 -17.374 1.00 80.56 160 LEU A O 1
ATOM 1313 N N . GLU A 1 161 ? 7.622 -4.957 -17.549 1.00 84.06 161 GLU A N 1
ATOM 1314 C CA . GLU A 1 161 ? 7.791 -3.944 -16.514 1.00 84.06 161 GLU A CA 1
ATOM 1315 C C . GLU A 1 161 ? 6.458 -3.741 -15.795 1.00 84.06 161 GLU A C 1
ATOM 1317 O O . GLU A 1 161 ? 5.401 -3.737 -16.429 1.00 84.06 161 GLU A O 1
ATOM 1322 N N . SER A 1 162 ? 6.515 -3.562 -14.482 1.00 83.12 162 SER A N 1
ATOM 1323 C CA . SER A 1 162 ? 5.419 -3.103 -13.640 1.00 83.12 162 SER A CA 1
ATOM 1324 C C . SER A 1 162 ? 5.917 -1.909 -12.840 1.00 83.12 162 SER A C 1
ATOM 1326 O O . SER A 1 162 ? 7.020 -1.930 -12.313 1.00 83.12 162 SER A O 1
ATOM 1328 N N . SER A 1 163 ? 5.141 -0.841 -12.782 1.00 79.12 163 SER A N 1
ATOM 1329 C CA . SER A 1 163 ? 5.439 0.360 -12.008 1.00 79.12 163 SER A CA 1
ATOM 1330 C C . SER A 1 163 ? 4.220 0.697 -11.171 1.00 79.12 163 SER A C 1
ATOM 1332 O O . SER A 1 163 ? 3.127 0.808 -11.725 1.00 79.12 163 SER A O 1
ATOM 1334 N N . GLN A 1 164 ? 4.394 0.871 -9.869 1.00 71.56 164 GLN A N 1
ATOM 1335 C CA . GLN A 1 164 ? 3.336 1.272 -8.952 1.00 71.56 164 GLN A CA 1
ATOM 1336 C C . GLN A 1 164 ? 3.577 2.707 -8.481 1.00 71.56 164 GLN A C 1
ATOM 1338 O O . GLN A 1 164 ? 4.713 3.157 -8.305 1.00 71.56 164 GLN A O 1
ATOM 1343 N N . TYR A 1 165 ? 2.488 3.454 -8.341 1.00 66.88 165 TYR A N 1
ATOM 1344 C CA . TYR A 1 165 ? 2.496 4.883 -8.075 1.00 66.88 165 TYR A CA 1
ATOM 1345 C C . TYR A 1 165 ? 1.626 5.204 -6.867 1.00 66.88 165 TYR A C 1
ATOM 1347 O O . TYR A 1 165 ? 0.501 4.726 -6.739 1.00 66.88 165 TYR A O 1
ATOM 1355 N N . PHE A 1 166 ? 2.144 6.069 -6.003 1.00 60.69 166 PHE A N 1
ATOM 1356 C CA . PHE A 1 166 ? 1.487 6.496 -4.783 1.00 60.69 166 PHE A CA 1
ATOM 1357 C C . PHE A 1 166 ? 1.406 8.017 -4.806 1.00 60.69 166 PHE A C 1
ATOM 1359 O O . PHE A 1 166 ? 2.418 8.707 -4.944 1.00 60.69 166 PHE A O 1
ATOM 1366 N N . GLN A 1 167 ? 0.179 8.546 -4.779 1.00 59.25 167 GLN A N 1
ATOM 1367 C CA . GLN A 1 167 ? -0.101 9.980 -4.950 1.00 59.25 167 GLN A CA 1
ATOM 1368 C C . GLN A 1 167 ? 0.599 10.602 -6.181 1.00 59.25 167 GLN A C 1
ATOM 1370 O O . GLN A 1 167 ? 1.017 11.757 -6.176 1.00 59.25 167 GLN A O 1
ATOM 1375 N N . GLY A 1 168 ? 0.732 9.827 -7.264 1.00 58.44 168 GLY A N 1
ATOM 1376 C CA . GLY A 1 168 ? 1.354 10.267 -8.517 1.00 58.44 168 GLY A CA 1
ATOM 1377 C C . GLY A 1 168 ? 2.888 10.241 -8.541 1.00 58.44 168 GLY A C 1
ATOM 1378 O O . GLY A 1 168 ? 3.466 10.576 -9.577 1.00 58.44 168 GLY A O 1
ATOM 1379 N N . LYS A 1 169 ? 3.553 9.822 -7.457 1.00 57.50 169 LYS A N 1
ATOM 1380 C CA . LYS A 1 169 ? 4.999 9.547 -7.422 1.00 57.50 169 LYS A CA 1
ATOM 1381 C C . LYS A 1 169 ? 5.243 8.046 -7.639 1.00 57.50 169 LYS A C 1
ATOM 1383 O O . LYS A 1 169 ? 4.470 7.229 -7.149 1.00 57.50 169 LYS A O 1
ATOM 1388 N N . LEU A 1 170 ? 6.270 7.690 -8.416 1.00 61.78 170 LEU A N 1
ATOM 1389 C CA . LEU A 1 170 ? 6.687 6.294 -8.614 1.00 61.78 170 LEU A CA 1
ATOM 1390 C C . LEU A 1 170 ? 7.238 5.762 -7.290 1.00 61.78 170 LEU A C 1
ATOM 1392 O O . LEU A 1 170 ? 8.097 6.419 -6.710 1.00 61.78 170 LEU A O 1
ATOM 1396 N N . TYR A 1 171 ? 6.752 4.613 -6.834 1.00 60.81 171 TYR A N 1
ATOM 1397 C CA . TYR A 1 171 ? 7.150 4.053 -5.543 1.00 60.81 171 TYR A CA 1
ATOM 1398 C C . TYR A 1 171 ? 7.818 2.687 -5.699 1.00 60.81 171 TYR A C 1
ATOM 1400 O O . TYR A 1 171 ? 8.876 2.458 -5.127 1.00 60.81 171 TYR A O 1
ATOM 1408 N N . GLU A 1 172 ? 7.282 1.840 -6.573 1.00 65.69 172 GLU A N 1
ATOM 1409 C CA . GLU A 1 172 ? 7.863 0.539 -6.899 1.00 65.69 172 GLU A CA 1
ATOM 1410 C C . GLU A 1 172 ? 8.000 0.423 -8.416 1.00 65.69 172 GLU A C 1
ATOM 1412 O O . GLU A 1 172 ? 7.104 0.818 -9.174 1.00 65.69 172 GLU A O 1
ATOM 1417 N N . ARG A 1 173 ? 9.118 -0.132 -8.880 1.00 70.69 173 ARG A N 1
ATOM 1418 C CA . ARG A 1 173 ? 9.292 -0.504 -10.280 1.00 70.69 173 ARG A CA 1
ATOM 1419 C C . ARG A 1 173 ? 9.972 -1.855 -10.387 1.00 70.69 173 ARG A C 1
ATOM 1421 O O . ARG A 1 173 ? 11.155 -1.998 -10.109 1.00 70.69 173 ARG A O 1
ATOM 1428 N N . ILE A 1 174 ? 9.237 -2.816 -10.922 1.00 70.56 174 ILE A N 1
ATOM 1429 C CA . ILE A 1 174 ? 9.714 -4.168 -11.167 1.00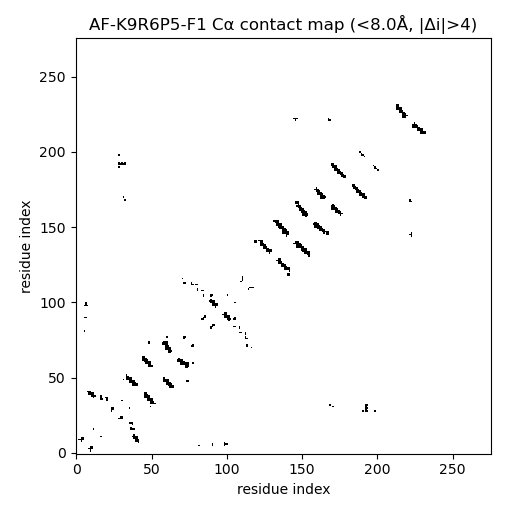 70.56 174 ILE A CA 1
ATOM 1430 C C . ILE A 1 174 ? 9.956 -4.340 -12.659 1.00 70.56 174 ILE A C 1
ATOM 1432 O O . ILE A 1 174 ? 9.043 -4.174 -13.469 1.00 70.56 174 ILE A O 1
ATOM 1436 N N . THR A 1 175 ? 11.176 -4.713 -13.034 1.00 71.81 175 T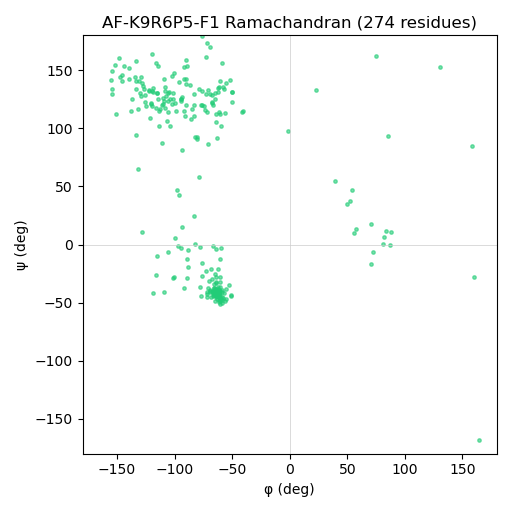HR A N 1
ATOM 1437 C CA . THR A 1 175 ? 11.495 -5.099 -14.415 1.00 71.81 175 THR A CA 1
ATOM 1438 C C . THR A 1 175 ? 11.764 -6.594 -14.478 1.00 71.81 175 THR A C 1
ATOM 1440 O O . THR A 1 175 ? 12.618 -7.120 -13.762 1.00 71.81 175 THR A O 1
ATOM 1443 N N . TYR A 1 176 ? 11.049 -7.279 -15.364 1.00 68.06 176 TYR A N 1
ATOM 1444 C CA . TYR A 1 176 ? 11.190 -8.708 -15.596 1.00 68.06 176 TYR A CA 1
ATOM 1445 C C . TYR A 1 176 ? 12.075 -8.931 -16.821 1.00 68.06 176 TYR A C 1
ATOM 1447 O O . TYR A 1 176 ? 11.704 -8.592 -17.946 1.00 68.06 176 TYR A O 1
ATOM 1455 N N . ASN A 1 177 ? 13.243 -9.538 -16.611 1.00 58.81 177 ASN A N 1
ATOM 1456 C CA . ASN A 1 177 ? 14.091 -10.015 -17.701 1.00 58.81 177 ASN A CA 1
ATOM 1457 C C . ASN A 1 177 ? 13.956 -11.534 -17.811 1.00 58.81 177 ASN A C 1
ATOM 1459 O O . ASN A 1 177 ? 14.211 -12.255 -16.849 1.00 58.81 177 ASN A O 1
ATOM 1463 N N . ARG A 1 178 ? 13.606 -12.029 -19.001 1.00 54.88 178 ARG A N 1
ATOM 1464 C CA . ARG A 1 178 ? 13.668 -13.459 -19.330 1.00 54.88 178 ARG A CA 1
ATOM 1465 C C . ARG A 1 178 ? 14.556 -13.673 -20.545 1.00 54.88 178 ARG A C 1
ATOM 1467 O O . ARG A 1 178 ? 14.303 -13.066 -21.583 1.00 54.88 178 ARG A O 1
ATOM 1474 N N . GLU A 1 179 ? 15.482 -14.627 -20.472 1.00 48.72 179 GLU A N 1
ATOM 1475 C CA . GLU A 1 179 ? 15.997 -15.288 -21.675 1.00 48.72 179 GLU A CA 1
ATOM 1476 C C . GLU A 1 179 ? 15.865 -16.818 -21.593 1.00 48.72 179 GLU A C 1
ATOM 1478 O O . GLU A 1 179 ? 16.308 -17.465 -20.654 1.00 48.72 179 GLU A O 1
ATOM 1483 N N . ILE A 1 180 ? 15.150 -17.328 -22.604 1.00 46.66 180 ILE A N 1
ATOM 1484 C CA . ILE A 1 180 ? 15.314 -18.551 -23.410 1.00 46.66 180 ILE A CA 1
ATOM 1485 C C . ILE A 1 180 ? 16.121 -19.721 -22.806 1.00 46.66 180 ILE A C 1
ATOM 1487 O O . ILE A 1 180 ? 17.249 -19.579 -22.362 1.00 46.66 180 ILE A O 1
ATOM 1491 N N . GLU A 1 181 ? 15.514 -20.908 -22.935 1.00 37.53 181 GLU A N 1
ATOM 1492 C CA . GLU A 1 181 ? 16.011 -22.277 -22.714 1.00 37.53 181 GLU A CA 1
ATOM 1493 C C . GLU A 1 181 ? 17.491 -22.423 -22.284 1.00 37.53 181 GLU A C 1
ATOM 1495 O O . GLU A 1 181 ? 18.405 -22.445 -23.109 1.00 37.53 181 GLU A O 1
ATOM 1500 N N . GLY A 1 182 ? 17.707 -22.572 -20.967 1.00 40.88 182 GLY A N 1
ATOM 1501 C CA . GLY A 1 182 ? 19.026 -22.831 -20.377 1.00 40.88 182 GLY A CA 1
ATOM 1502 C C . GLY A 1 182 ? 19.193 -22.508 -18.882 1.00 40.88 182 GLY A C 1
ATOM 1503 O O . GLY A 1 182 ? 19.995 -23.195 -18.263 1.00 40.88 182 GLY A O 1
ATOM 1504 N N . PHE A 1 183 ? 18.439 -21.536 -18.328 1.00 35.81 183 PHE A N 1
ATOM 1505 C CA . PHE A 1 183 ? 18.408 -20.949 -16.945 1.00 35.81 183 PHE A CA 1
ATOM 1506 C C . PHE A 1 183 ? 18.444 -19.404 -17.081 1.00 35.81 183 PHE A C 1
ATOM 1508 O O . PHE A 1 183 ? 19.026 -18.930 -18.047 1.00 35.81 183 PHE A O 1
ATOM 1515 N N . ASN A 1 184 ? 17.942 -18.520 -16.204 1.00 36.78 184 ASN A N 1
ATOM 1516 C CA . ASN A 1 184 ? 17.224 -18.541 -14.918 1.00 36.78 184 ASN A CA 1
ATOM 1517 C C . ASN A 1 184 ? 16.415 -17.214 -14.836 1.00 36.78 184 ASN A C 1
ATOM 1519 O O . ASN A 1 184 ? 16.871 -16.211 -15.386 1.00 36.78 184 ASN A O 1
ATOM 1523 N N . ASP A 1 185 ? 15.257 -17.184 -14.162 1.00 35.25 185 ASP A N 1
ATOM 1524 C CA . ASP A 1 185 ? 14.438 -15.965 -13.964 1.00 35.25 185 ASP A CA 1
ATOM 1525 C C . ASP A 1 185 ? 15.206 -14.887 -13.164 1.00 35.25 185 ASP A C 1
ATOM 1527 O O . ASP A 1 185 ? 15.817 -15.190 -12.137 1.00 35.25 185 ASP A O 1
ATOM 1531 N N . TYR A 1 186 ? 15.154 -13.624 -13.611 1.00 40.66 186 TYR A N 1
ATOM 1532 C CA . TYR A 1 186 ? 15.751 -12.474 -12.919 1.00 40.66 186 TYR A CA 1
ATOM 1533 C C . TYR A 1 186 ? 14.670 -11.490 -12.457 1.00 40.66 186 TYR A C 1
ATOM 1535 O O . TYR A 1 186 ? 13.828 -11.067 -13.250 1.00 40.66 186 TYR A O 1
ATOM 1543 N N . PHE A 1 187 ? 14.739 -11.094 -11.184 1.00 38.06 187 PHE A N 1
ATOM 1544 C CA . PHE A 1 187 ? 13.895 -10.069 -10.572 1.00 38.06 187 PHE A CA 1
ATOM 1545 C C . PHE A 1 187 ? 14.748 -8.831 -10.286 1.00 38.06 187 PHE A C 1
ATOM 1547 O O . PHE A 1 187 ? 15.738 -8.919 -9.559 1.00 38.06 187 PHE A O 1
ATOM 1554 N N . CYS A 1 188 ? 14.375 -7.689 -10.862 1.00 41.66 188 CYS A N 1
ATOM 1555 C CA . CYS A 1 188 ? 14.926 -6.389 -10.493 1.00 41.66 188 CYS A CA 1
ATOM 1556 C C . CYS A 1 188 ? 13.810 -5.566 -9.867 1.00 41.66 188 CYS A C 1
ATOM 1558 O O . CYS A 1 188 ? 12.836 -5.260 -10.555 1.00 41.66 188 CYS A O 1
ATOM 1560 N N . ASP A 1 189 ? 13.963 -5.256 -8.586 1.00 38.41 189 ASP A N 1
ATOM 1561 C CA . ASP A 1 189 ? 13.086 -4.357 -7.851 1.00 38.41 189 ASP A CA 1
ATOM 1562 C C . ASP A 1 189 ? 13.828 -3.028 -7.655 1.00 38.41 189 ASP A C 1
ATOM 1564 O O . ASP A 1 189 ? 14.901 -2.991 -7.044 1.00 38.41 189 ASP A O 1
ATOM 1568 N N . GLU A 1 190 ? 13.327 -1.961 -8.274 1.00 43.03 190 GLU A N 1
ATOM 1569 C CA . GLU A 1 190 ? 13.847 -0.603 -8.141 1.00 43.03 190 GLU A CA 1
ATOM 1570 C C . GLU A 1 190 ? 12.871 0.223 -7.287 1.00 43.03 190 GLU A C 1
ATOM 1572 O O . GLU A 1 190 ? 11.818 0.651 -7.765 1.00 43.03 190 GLU A O 1
ATOM 1577 N N . ASN A 1 191 ? 13.256 0.505 -6.040 1.00 38.97 191 ASN A N 1
ATOM 1578 C CA . ASN A 1 191 ? 12.526 1.395 -5.135 1.00 38.97 191 ASN A CA 1
ATOM 1579 C C . ASN A 1 191 ? 13.052 2.833 -5.285 1.00 38.97 191 ASN A C 1
ATOM 1581 O O . ASN A 1 191 ? 14.191 3.134 -4.928 1.00 38.97 191 ASN A O 1
ATOM 1585 N N . TRP A 1 192 ? 12.236 3.728 -5.851 1.00 39.84 192 TRP A N 1
ATOM 1586 C CA . TRP A 1 192 ? 12.615 5.106 -6.216 1.00 39.84 192 TRP A CA 1
ATOM 1587 C C . TRP A 1 192 ? 12.184 6.134 -5.156 1.00 39.84 192 TRP A C 1
ATOM 1589 O O . TRP A 1 192 ? 11.605 7.171 -5.476 1.00 39.84 192 TRP A O 1
ATOM 1599 N N . PHE A 1 193 ? 12.450 5.844 -3.882 1.00 38.06 193 PHE A N 1
ATOM 1600 C CA . PHE A 1 193 ? 11.943 6.649 -2.766 1.00 38.06 193 PHE A CA 1
ATOM 1601 C C . PHE A 1 193 ? 12.829 7.821 -2.325 1.00 38.06 193 PHE A C 1
ATOM 1603 O O . PHE A 1 193 ? 12.327 8.707 -1.644 1.00 38.06 193 PHE A O 1
ATOM 1610 N N . ASN A 1 194 ? 14.090 7.913 -2.761 1.00 33.72 194 ASN A N 1
ATOM 1611 C CA . ASN A 1 194 ? 14.956 9.035 -2.398 1.00 33.72 194 ASN A CA 1
ATOM 1612 C C . ASN A 1 194 ? 15.706 9.608 -3.612 1.00 33.72 194 ASN A C 1
ATOM 1614 O O . ASN A 1 194 ? 16.357 8.883 -4.362 1.00 33.72 194 ASN A O 1
ATOM 1618 N N . ASP A 1 195 ? 15.718 10.940 -3.740 1.00 35.38 195 ASP A N 1
ATOM 1619 C CA . ASP A 1 195 ? 16.649 11.671 -4.622 1.00 35.38 195 ASP A CA 1
ATOM 1620 C C . ASP A 1 195 ? 18.127 11.508 -4.186 1.00 35.38 195 ASP A C 1
ATOM 1622 O O . ASP A 1 195 ? 19.040 11.964 -4.876 1.00 35.38 195 ASP A O 1
ATOM 1626 N N . TYR A 1 196 ? 18.384 10.828 -3.064 1.00 33.56 196 TYR A N 1
ATOM 1627 C CA . TYR A 1 196 ? 19.705 10.409 -2.610 1.00 33.56 196 TYR A CA 1
ATOM 1628 C C . TYR A 1 196 ? 19.658 8.969 -2.083 1.00 33.56 196 TYR A C 1
ATOM 1630 O O . TYR A 1 196 ? 18.907 8.655 -1.174 1.00 33.56 196 TYR A O 1
ATOM 1638 N N . GLU A 1 197 ? 20.524 8.127 -2.642 1.00 32.75 197 GLU A N 1
ATOM 1639 C CA . GLU A 1 197 ? 20.766 6.717 -2.298 1.00 32.75 197 GLU A CA 1
ATOM 1640 C C . GLU A 1 197 ? 19.864 5.661 -2.953 1.00 32.75 197 GLU A C 1
ATOM 1642 O O . GLU A 1 197 ? 18.813 5.229 -2.498 1.00 32.75 197 GLU A O 1
ATOM 1647 N N . LYS A 1 198 ? 20.432 5.191 -4.060 1.00 33.22 198 LYS A N 1
ATOM 1648 C CA . LYS A 1 198 ? 20.151 3.985 -4.817 1.00 33.22 198 LYS A CA 1
ATOM 1649 C C . LYS A 1 198 ? 20.360 2.739 -3.935 1.00 33.22 198 LYS A C 1
ATOM 1651 O O . LYS A 1 198 ? 21.499 2.306 -3.762 1.00 33.22 198 LYS A O 1
ATOM 1656 N N . TYR A 1 199 ? 19.295 2.125 -3.422 1.00 30.89 199 TYR A N 1
ATOM 1657 C CA . TYR A 1 199 ? 19.382 0.764 -2.877 1.00 30.89 199 TYR A CA 1
ATOM 1658 C C . TYR A 1 199 ? 19.326 -0.253 -4.026 1.00 30.89 199 TYR A C 1
ATOM 1660 O O . TYR A 1 199 ? 18.266 -0.701 -4.447 1.00 30.89 199 TYR A O 1
ATOM 1668 N N . GLU A 1 200 ? 20.494 -0.616 -4.561 1.00 29.78 200 GLU A N 1
ATOM 1669 C CA . GLU A 1 200 ? 20.626 -1.775 -5.450 1.00 29.78 200 GLU A CA 1
ATOM 1670 C C . GLU A 1 200 ? 20.825 -3.037 -4.611 1.00 29.78 200 GLU A C 1
ATOM 1672 O O . GLU A 1 200 ? 21.910 -3.274 -4.069 1.00 29.78 200 GLU A O 1
ATOM 1677 N N . ARG A 1 201 ? 19.813 -3.905 -4.534 1.00 29.72 201 ARG A N 1
ATOM 1678 C CA . ARG A 1 201 ? 20.032 -5.261 -4.023 1.00 29.72 201 ARG A CA 1
ATOM 1679 C C . ARG A 1 201 ? 20.621 -6.127 -5.132 1.00 29.72 201 ARG A C 1
ATOM 1681 O O . ARG A 1 201 ? 19.911 -6.742 -5.921 1.00 29.72 201 ARG A O 1
ATOM 1688 N N . PHE A 1 202 ? 21.947 -6.195 -5.184 1.00 26.53 202 PHE A N 1
ATOM 1689 C CA . PHE A 1 202 ? 22.650 -7.124 -6.060 1.00 26.53 202 PHE A CA 1
ATOM 1690 C C . PHE A 1 202 ? 22.752 -8.510 -5.421 1.00 26.53 202 PHE A C 1
ATOM 1692 O O . PHE A 1 202 ? 23.414 -8.685 -4.401 1.00 26.53 202 PHE A O 1
ATOM 1699 N N . SER A 1 203 ? 22.189 -9.518 -6.083 1.00 26.09 203 SER A N 1
ATOM 1700 C CA . SER A 1 203 ? 22.697 -10.888 -5.985 1.00 26.09 203 SER A CA 1
ATOM 1701 C C . SER A 1 203 ? 23.461 -11.162 -7.275 1.00 26.09 203 SER A C 1
ATOM 1703 O O . SER A 1 203 ? 22.860 -11.326 -8.334 1.00 26.09 203 SER A O 1
ATOM 1705 N N . VAL A 1 204 ? 24.791 -11.096 -7.211 1.00 23.19 204 VAL A N 1
ATOM 1706 C CA . VAL A 1 204 ? 25.660 -11.302 -8.373 1.00 23.19 204 VAL A CA 1
ATOM 1707 C C . VAL A 1 204 ? 26.049 -12.772 -8.444 1.00 23.19 204 VAL A C 1
ATOM 1709 O O . VAL A 1 204 ? 26.835 -13.240 -7.626 1.00 23.19 204 VAL A O 1
ATOM 1712 N N . GLU A 1 205 ? 25.602 -13.460 -9.489 1.00 24.12 205 GLU A N 1
ATOM 1713 C CA . GLU A 1 205 ? 26.482 -14.395 -10.181 1.00 24.12 205 GLU A CA 1
ATOM 1714 C C . GLU A 1 205 ? 26.709 -13.849 -11.598 1.00 24.12 205 GLU A C 1
ATOM 1716 O O . GLU A 1 205 ? 25.794 -13.435 -12.305 1.00 24.12 205 GLU A O 1
ATOM 1721 N N . TYR A 1 206 ? 27.980 -13.688 -11.936 1.00 23.56 206 TYR A N 1
ATOM 1722 C CA . TYR A 1 206 ? 28.501 -12.845 -13.008 1.00 23.56 206 TYR A CA 1
ATOM 1723 C C . TYR A 1 206 ? 28.063 -13.327 -14.403 1.00 23.56 206 TYR A C 1
ATOM 1725 O O . TYR A 1 206 ? 28.448 -14.436 -14.749 1.00 23.56 206 TYR A O 1
ATOM 1733 N N . GLN A 1 207 ? 27.434 -12.488 -15.248 1.00 24.69 207 GLN A N 1
ATOM 1734 C CA . GLN A 1 207 ? 27.727 -12.408 -16.698 1.00 24.69 207 GLN A CA 1
ATOM 1735 C C . GLN A 1 207 ? 27.378 -11.037 -17.317 1.00 24.69 207 GLN A C 1
ATOM 1737 O O . GLN A 1 207 ? 26.311 -10.465 -17.126 1.00 24.69 207 GLN A O 1
ATOM 1742 N N . TYR A 1 208 ? 28.317 -10.527 -18.120 1.00 28.50 208 TYR A N 1
ATOM 1743 C CA . TYR A 1 208 ? 28.193 -9.355 -18.989 1.00 28.50 208 TYR A CA 1
ATOM 1744 C C . TYR A 1 208 ? 27.143 -9.594 -20.090 1.00 28.50 208 TYR A C 1
ATOM 1746 O O . TYR A 1 208 ? 27.434 -10.381 -20.991 1.00 28.50 208 TYR A O 1
ATOM 1754 N N . LYS A 1 209 ? 26.000 -8.884 -20.065 1.00 35.16 209 LYS A N 1
ATOM 1755 C CA . LYS A 1 209 ? 25.179 -8.419 -21.221 1.00 35.16 209 LYS A CA 1
ATOM 1756 C C . LYS A 1 209 ? 23.729 -8.138 -20.779 1.00 35.16 209 LYS A C 1
ATOM 1758 O O . LYS A 1 209 ? 22.852 -8.953 -21.012 1.00 35.16 209 LYS A O 1
ATOM 1763 N N . CYS A 1 210 ? 23.450 -6.950 -20.251 1.00 31.34 210 CYS A N 1
ATOM 1764 C CA . CYS A 1 210 ? 22.079 -6.433 -20.235 1.00 31.34 210 CYS A CA 1
ATOM 1765 C C . CYS A 1 210 ? 22.050 -5.111 -21.003 1.00 31.34 210 CYS A C 1
ATOM 1767 O O . CYS A 1 210 ? 22.804 -4.187 -20.698 1.00 31.34 210 CYS A O 1
ATOM 1769 N N . VAL A 1 211 ? 21.235 -5.065 -22.055 1.00 38.50 211 VAL A N 1
ATOM 1770 C CA . VAL A 1 211 ? 20.904 -3.858 -22.816 1.00 38.50 211 VAL A CA 1
ATOM 1771 C C . VAL A 1 211 ? 19.426 -3.616 -22.548 1.00 38.50 211 VAL A C 1
ATOM 1773 O O . VAL A 1 211 ? 18.590 -4.337 -23.076 1.00 38.50 211 VAL A O 1
ATOM 1776 N N . THR A 1 212 ? 19.104 -2.671 -21.671 1.00 38.81 212 THR A N 1
ATOM 1777 C CA . THR A 1 212 ? 17.722 -2.238 -21.445 1.00 38.81 212 THR A CA 1
ATOM 1778 C C . THR A 1 212 ? 17.355 -1.140 -22.449 1.00 38.81 212 THR A C 1
ATOM 1780 O O . THR A 1 212 ? 18.171 -0.238 -22.684 1.00 38.81 212 THR A O 1
ATOM 1783 N N . PRO A 1 213 ? 16.151 -1.179 -23.053 1.00 42.31 213 PRO A N 1
ATOM 1784 C CA . PRO A 1 213 ? 15.681 -0.100 -23.909 1.00 42.31 213 PRO A CA 1
ATOM 1785 C C . PRO A 1 213 ? 15.582 1.189 -23.090 1.00 42.31 213 PRO A C 1
ATOM 1787 O O . PRO A 1 213 ? 15.092 1.203 -21.960 1.00 42.31 213 PRO A O 1
ATOM 1790 N N . LYS A 1 214 ? 16.058 2.301 -23.658 1.00 45.47 214 LYS A N 1
ATOM 1791 C CA . LYS A 1 214 ? 15.925 3.610 -23.015 1.00 45.47 214 LYS A CA 1
ATOM 1792 C C . LYS A 1 214 ? 14.473 4.062 -23.155 1.00 45.47 214 LYS A C 1
ATOM 1794 O O . LYS A 1 214 ? 13.996 4.255 -24.272 1.00 45.47 214 LYS A O 1
ATOM 1799 N N . ILE A 1 215 ? 13.786 4.267 -22.038 1.00 46.41 215 ILE A N 1
ATOM 1800 C CA . ILE A 1 215 ? 12.427 4.816 -22.011 1.00 46.41 215 ILE A CA 1
ATOM 1801 C C . ILE A 1 215 ? 12.506 6.246 -21.481 1.00 46.41 215 ILE A C 1
ATOM 1803 O O . ILE A 1 215 ? 13.093 6.502 -20.433 1.00 46.41 215 ILE A O 1
ATOM 1807 N N . GLU A 1 216 ? 11.931 7.194 -22.217 1.00 51.00 216 GLU A N 1
ATOM 1808 C CA . GLU A 1 216 ? 11.800 8.584 -21.781 1.00 51.00 216 GLU A CA 1
ATOM 1809 C C . GLU A 1 216 ? 10.324 8.908 -21.545 1.00 51.00 216 GLU A C 1
ATOM 1811 O O . GLU A 1 216 ? 9.512 8.899 -22.474 1.00 51.00 216 GLU A O 1
ATOM 1816 N N . ARG A 1 217 ? 9.978 9.223 -20.294 1.00 53.62 217 ARG A N 1
ATOM 1817 C CA . ARG A 1 217 ? 8.626 9.620 -19.883 1.00 53.62 217 ARG A CA 1
ATOM 1818 C C . ARG A 1 217 ? 8.600 11.111 -19.565 1.00 53.62 217 ARG A C 1
ATOM 1820 O O . ARG A 1 217 ? 9.489 11.630 -18.895 1.00 53.62 217 ARG A O 1
ATOM 1827 N N . ARG A 1 218 ? 7.568 11.812 -20.035 1.00 49.25 218 ARG A N 1
ATOM 1828 C CA . ARG A 1 218 ? 7.305 13.216 -19.700 1.00 49.25 218 ARG A CA 1
ATOM 1829 C C . ARG A 1 218 ? 5.949 13.343 -19.024 1.00 49.25 218 ARG A C 1
ATOM 1831 O O . ARG A 1 218 ? 4.913 13.081 -19.641 1.00 49.25 218 ARG A O 1
ATOM 1838 N N . TYR A 1 219 ? 5.979 13.838 -17.794 1.00 50.88 219 TYR A N 1
ATOM 1839 C CA . TYR A 1 219 ? 4.797 14.151 -17.001 1.00 50.88 219 TYR A CA 1
ATOM 1840 C C . TYR A 1 219 ? 4.533 15.661 -17.015 1.00 50.88 219 TYR A C 1
ATOM 1842 O O . TYR A 1 219 ? 5.465 16.466 -17.062 1.00 50.88 219 TYR A O 1
ATOM 1850 N N . ILE A 1 220 ? 3.258 16.049 -17.008 1.00 37.69 220 ILE A N 1
ATOM 1851 C CA . ILE A 1 220 ? 2.818 17.434 -16.787 1.00 37.69 220 ILE A CA 1
ATOM 1852 C C . ILE A 1 220 ? 1.707 17.374 -15.741 1.00 37.69 220 ILE A C 1
ATOM 1854 O O . ILE A 1 220 ? 0.669 16.764 -16.000 1.00 37.69 220 ILE A O 1
ATOM 1858 N N . ASN A 1 221 ? 1.937 17.994 -14.580 1.00 37.59 221 ASN A N 1
ATOM 1859 C CA . ASN A 1 221 ? 1.037 17.976 -13.418 1.00 37.59 221 ASN A CA 1
ATOM 1860 C C . ASN A 1 221 ? 0.677 16.546 -12.969 1.00 37.59 221 ASN A C 1
ATOM 1862 O O . ASN A 1 221 ? -0.496 16.216 -12.838 1.00 37.59 221 ASN A O 1
ATOM 1866 N N . GLY A 1 222 ? 1.676 15.664 -12.848 1.00 36.50 222 GLY A N 1
ATOM 1867 C CA . GLY A 1 222 ? 1.478 14.259 -12.453 1.00 36.50 222 GLY A CA 1
ATOM 1868 C C . GLY A 1 222 ? 0.835 13.361 -13.520 1.00 36.50 222 GLY A C 1
ATOM 1869 O O . GLY A 1 222 ? 0.789 12.148 -13.358 1.00 36.50 222 GLY A O 1
ATOM 1870 N N . VAL A 1 223 ? 0.387 13.918 -14.649 1.00 38.22 223 VAL A N 1
ATOM 1871 C CA . VAL A 1 223 ? -0.221 13.151 -15.744 1.00 38.22 223 VAL A CA 1
ATOM 1872 C C . VAL A 1 223 ? 0.839 12.812 -16.789 1.00 38.22 223 VAL A C 1
ATOM 1874 O O . VAL A 1 223 ? 1.486 13.716 -17.328 1.00 38.22 223 VAL A O 1
ATOM 1877 N N . LEU A 1 224 ? 0.996 11.525 -17.119 1.00 46.59 224 LEU A N 1
ATOM 1878 C CA . LEU A 1 224 ? 1.857 11.079 -18.218 1.00 46.59 224 LEU A CA 1
ATOM 1879 C C . LEU A 1 224 ? 1.334 11.667 -19.535 1.00 46.59 224 LEU A C 1
ATOM 1881 O O . LEU A 1 224 ? 0.226 11.366 -19.973 1.00 46.59 224 LEU A O 1
ATOM 1885 N N . LYS A 1 225 ? 2.117 12.547 -20.163 1.00 60.38 225 LYS A N 1
ATOM 1886 C CA . LYS A 1 225 ? 1.743 13.193 -21.433 1.00 60.38 225 LYS A CA 1
ATOM 1887 C C . LYS A 1 225 ? 2.411 12.564 -22.635 1.00 60.38 225 LYS A C 1
ATOM 1889 O O . LYS A 1 225 ? 1.901 12.681 -23.746 1.00 60.38 225 LYS A O 1
ATOM 1894 N N . LYS A 1 226 ? 3.587 11.979 -22.433 1.00 48.72 226 LYS A N 1
ATOM 1895 C CA . LYS A 1 226 ? 4.372 11.399 -23.512 1.00 48.72 226 LYS A CA 1
ATOM 1896 C C . LYS A 1 226 ? 5.276 10.314 -22.961 1.00 48.72 226 LYS A C 1
ATOM 1898 O O . LYS A 1 226 ? 6.027 10.567 -22.024 1.00 48.72 226 LYS A O 1
ATOM 1903 N N . GLU A 1 227 ? 5.237 9.158 -23.597 1.00 51.34 227 GLU A N 1
ATOM 1904 C CA . GLU A 1 227 ? 6.219 8.099 -23.426 1.00 51.34 227 GLU A CA 1
ATOM 1905 C C . GLU A 1 227 ? 6.892 7.861 -24.776 1.00 51.34 227 GLU A C 1
ATOM 1907 O O . GLU A 1 227 ? 6.231 7.800 -25.815 1.00 51.34 227 GLU A O 1
ATOM 1912 N N . ILE A 1 228 ? 8.220 7.822 -24.771 1.00 48.72 228 ILE A N 1
ATOM 1913 C CA . ILE A 1 228 ? 9.030 7.495 -25.938 1.00 48.72 228 ILE A CA 1
ATOM 1914 C C . ILE A 1 228 ? 9.858 6.279 -25.562 1.00 48.72 228 ILE A C 1
ATOM 1916 O O . ILE A 1 228 ? 10.801 6.375 -24.775 1.00 48.72 228 ILE A O 1
ATOM 1920 N N . ILE A 1 229 ? 9.509 5.143 -26.151 1.00 48.66 229 ILE A N 1
ATOM 1921 C CA . ILE A 1 229 ? 10.354 3.957 -26.136 1.00 48.66 229 ILE A CA 1
ATOM 1922 C C . ILE A 1 229 ? 11.356 4.157 -27.265 1.00 48.66 229 ILE A C 1
ATOM 1924 O O . ILE A 1 229 ? 10.980 4.188 -28.440 1.00 48.66 229 ILE A O 1
ATOM 1928 N N . HIS A 1 230 ? 12.624 4.376 -26.920 1.00 49.44 230 HIS A N 1
ATOM 1929 C CA . HIS A 1 230 ? 13.665 4.465 -27.934 1.00 49.44 230 HIS A CA 1
ATOM 1930 C C . HIS A 1 230 ? 13.887 3.051 -28.472 1.00 49.44 230 HIS A C 1
ATOM 1932 O O . HIS A 1 230 ? 14.331 2.197 -27.701 1.00 49.44 230 HIS A O 1
ATOM 1938 N N . PRO A 1 231 ? 13.581 2.769 -29.755 1.00 47.09 231 PRO A N 1
ATOM 1939 C CA . PRO A 1 231 ? 13.948 1.487 -30.334 1.00 47.09 231 PRO A CA 1
ATOM 1940 C C . PRO A 1 231 ? 15.461 1.353 -30.199 1.00 47.09 231 PRO A C 1
ATOM 1942 O O . PRO A 1 231 ? 16.176 2.333 -30.442 1.00 47.09 231 PRO A O 1
ATOM 1945 N N . ASP A 1 232 ? 15.930 0.173 -29.787 1.00 53.72 232 ASP A N 1
ATOM 1946 C CA . ASP A 1 232 ? 17.350 -0.105 -29.601 1.00 53.72 232 ASP A CA 1
ATOM 1947 C C . ASP A 1 232 ? 18.149 0.522 -30.740 1.00 53.72 232 ASP A C 1
ATOM 1949 O O . ASP A 1 232 ? 17.998 0.1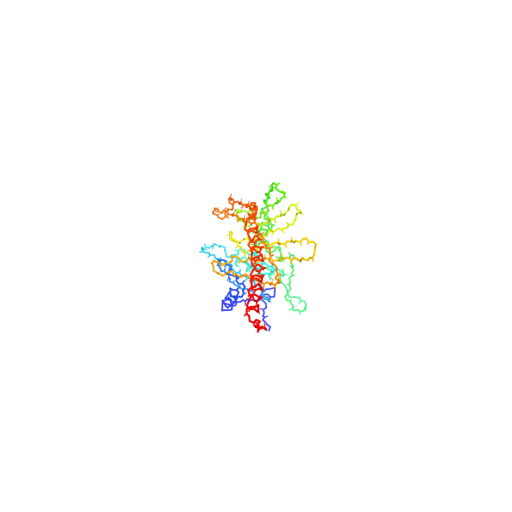62 -31.915 1.00 53.72 232 ASP A O 1
ATOM 1953 N N . ARG A 1 233 ? 18.991 1.509 -30.408 1.00 45.41 233 ARG A N 1
ATOM 1954 C CA . ARG A 1 233 ? 19.958 2.020 -31.374 1.00 45.41 233 ARG A CA 1
ATOM 1955 C C . ARG A 1 233 ? 20.764 0.802 -31.801 1.00 45.41 233 ARG A C 1
ATOM 1957 O O . ARG A 1 233 ? 21.476 0.233 -30.974 1.00 45.41 233 ARG A O 1
ATOM 1964 N N . LYS A 1 234 ? 20.635 0.395 -33.072 1.00 48.75 234 LYS A N 1
ATOM 1965 C CA . LYS A 1 234 ? 21.493 -0.621 -33.695 1.00 48.75 234 LYS A CA 1
ATOM 1966 C C . LYS A 1 234 ? 22.914 -0.336 -33.221 1.00 48.75 234 LYS A C 1
ATOM 1968 O O . LYS A 1 234 ? 23.427 0.745 -33.499 1.00 48.75 234 LYS A O 1
ATOM 1973 N N . ARG A 1 235 ? 23.493 -1.252 -32.436 1.00 47.72 235 ARG A N 1
ATOM 1974 C CA . ARG A 1 235 ? 24.842 -1.082 -31.892 1.00 47.72 235 ARG A CA 1
ATOM 1975 C C . ARG A 1 235 ? 25.755 -0.716 -33.054 1.00 47.72 235 ARG A C 1
ATOM 1977 O O . ARG A 1 235 ? 25.846 -1.475 -34.021 1.00 47.72 235 ARG A O 1
ATOM 1984 N N . ASP A 1 236 ? 26.426 0.426 -32.954 1.00 53.50 236 ASP A N 1
ATOM 1985 C CA . ASP A 1 236 ? 27.565 0.713 -33.810 1.00 53.50 236 ASP A CA 1
ATOM 1986 C C . ASP A 1 236 ? 28.631 -0.334 -33.474 1.00 53.50 236 ASP A C 1
ATOM 1988 O O . ASP A 1 236 ? 29.452 -0.179 -32.570 1.00 53.50 236 ASP A O 1
ATOM 1992 N N . ASN A 1 237 ? 28.605 -1.446 -34.213 1.00 58.22 237 ASN A N 1
ATOM 1993 C CA . ASN A 1 237 ? 29.580 -2.534 -34.127 1.00 58.22 237 ASN A CA 1
ATOM 1994 C C . ASN A 1 237 ? 31.007 -2.057 -34.442 1.00 58.22 237 ASN A C 1
ATOM 1996 O O . ASN A 1 237 ? 31.949 -2.833 -34.322 1.00 58.22 237 ASN A O 1
ATOM 2000 N N . LEU A 1 238 ? 31.177 -0.784 -34.809 1.00 71.94 238 LEU A N 1
ATOM 2001 C CA . LEU A 1 238 ? 32.445 -0.129 -35.076 1.00 71.94 238 LEU A CA 1
ATOM 2002 C C . LEU A 1 238 ? 33.448 -0.325 -33.932 1.00 71.94 238 LEU A C 1
ATOM 2004 O O . LEU A 1 238 ? 34.595 -0.665 -34.195 1.00 71.94 238 LEU A O 1
ATOM 2008 N N . PHE A 1 239 ? 33.021 -0.184 -32.671 1.00 69.94 239 PHE A N 1
ATOM 2009 C CA . PHE A 1 239 ? 33.922 -0.342 -31.521 1.00 69.94 239 PHE A CA 1
ATOM 2010 C C . PHE A 1 239 ? 34.373 -1.796 -31.331 1.00 69.94 239 PHE A C 1
ATOM 2012 O O . PHE A 1 239 ? 35.535 -2.064 -31.041 1.00 69.94 239 PHE A O 1
ATOM 2019 N N . LEU A 1 240 ? 33.463 -2.747 -31.546 1.00 65.62 240 LEU A N 1
ATOM 2020 C CA . LEU A 1 240 ? 33.721 -4.180 -31.387 1.00 65.62 240 LEU A CA 1
ATOM 2021 C C . LEU A 1 240 ? 34.617 -4.707 -32.517 1.00 65.62 240 LEU A C 1
ATOM 2023 O O . LEU A 1 240 ? 35.566 -5.449 -32.275 1.00 65.62 240 LEU A O 1
ATOM 2027 N N . VAL A 1 241 ? 34.367 -4.241 -33.741 1.00 79.06 241 VAL A N 1
ATOM 2028 C CA . VAL A 1 241 ? 35.220 -4.476 -34.909 1.00 79.06 241 VAL A CA 1
ATOM 2029 C C . VAL A 1 241 ? 36.602 -3.854 -34.692 1.00 79.06 241 VAL A C 1
ATOM 2031 O O . VAL A 1 241 ? 37.608 -4.519 -34.925 1.00 79.06 241 VAL A O 1
ATOM 2034 N N . PHE A 1 242 ? 36.682 -2.625 -34.175 1.00 82.69 242 PHE A N 1
ATOM 2035 C CA . PHE A 1 242 ? 37.953 -1.964 -33.870 1.00 82.69 242 PHE A CA 1
ATOM 2036 C C . PHE A 1 242 ? 38.755 -2.704 -32.789 1.00 82.69 242 PHE A C 1
ATOM 2038 O O . PHE A 1 242 ? 39.954 -2.921 -32.958 1.00 82.69 242 PHE A O 1
ATOM 2045 N N . ALA A 1 243 ? 38.103 -3.162 -31.717 1.00 76.75 243 ALA A N 1
ATOM 2046 C CA . ALA A 1 243 ? 38.738 -3.956 -30.665 1.00 76.75 243 ALA A CA 1
ATOM 2047 C C . ALA A 1 243 ? 39.260 -5.310 -31.185 1.00 76.75 243 ALA A C 1
ATOM 2049 O O . ALA A 1 243 ? 40.350 -5.743 -30.805 1.00 76.75 243 ALA A O 1
ATOM 2050 N N . LEU A 1 244 ? 38.523 -5.959 -32.095 1.00 88.75 244 LEU A N 1
ATOM 2051 C CA . LEU A 1 244 ? 38.973 -7.178 -32.773 1.00 88.75 244 LEU A CA 1
ATOM 2052 C C . LEU A 1 244 ? 40.206 -6.910 -33.652 1.00 88.75 244 LEU A C 1
ATOM 2054 O O . LEU A 1 244 ? 41.177 -7.660 -33.602 1.00 88.75 244 LEU A O 1
ATOM 2058 N N . PHE A 1 245 ? 40.207 -5.820 -34.423 1.00 93.31 245 PHE A N 1
ATOM 2059 C CA . PHE A 1 245 ? 41.371 -5.443 -35.228 1.00 93.31 245 PHE A CA 1
ATOM 2060 C C . PHE A 1 245 ? 42.595 -5.132 -34.362 1.00 93.31 245 PHE A C 1
ATOM 2062 O O . PHE A 1 245 ? 43.702 -5.556 -34.695 1.00 93.31 245 PHE A O 1
ATOM 2069 N N . LEU A 1 246 ? 42.405 -4.442 -33.235 1.00 91.31 246 LEU A N 1
ATOM 2070 C CA . LEU A 1 246 ? 43.489 -4.108 -32.316 1.00 91.31 246 LEU A CA 1
ATOM 2071 C C . LEU A 1 246 ? 44.110 -5.360 -31.677 1.00 91.31 246 LEU A C 1
ATOM 2073 O O . LEU A 1 246 ? 45.335 -5.447 -31.586 1.00 91.31 246 LEU A O 1
ATOM 2077 N N . SER A 1 247 ? 43.298 -6.347 -31.289 1.00 87.81 247 SER A N 1
ATOM 2078 C CA . SER A 1 247 ? 43.802 -7.596 -30.699 1.00 87.81 247 SER A CA 1
ATOM 2079 C C . SER A 1 247 ? 44.555 -8.458 -31.716 1.00 87.81 247 SER A C 1
ATOM 2081 O O . SER A 1 247 ? 45.637 -8.966 -31.412 1.00 87.81 247 SER A O 1
ATOM 2083 N N . ILE A 1 248 ? 44.057 -8.546 -32.955 1.00 94.00 248 ILE A N 1
ATOM 2084 C CA . ILE A 1 248 ? 44.765 -9.210 -34.060 1.00 94.00 248 ILE A CA 1
ATOM 2085 C C . ILE A 1 248 ? 46.105 -8.512 -34.326 1.00 94.00 248 ILE A C 1
ATOM 2087 O O . ILE A 1 248 ? 47.132 -9.176 -34.472 1.00 94.00 248 ILE A O 1
ATOM 2091 N N . PHE A 1 249 ? 46.124 -7.177 -34.342 1.00 94.94 249 PHE A N 1
ATOM 2092 C CA . PHE A 1 249 ? 47.349 -6.410 -34.559 1.00 94.94 249 PHE A CA 1
ATOM 2093 C C . PHE A 1 249 ? 48.384 -6.644 -33.448 1.00 94.94 249 PHE A C 1
ATOM 2095 O O . PHE A 1 249 ? 49.555 -6.887 -33.741 1.00 94.94 249 PHE A O 1
ATOM 2102 N N . GLN A 1 250 ? 47.960 -6.644 -32.180 1.00 91.94 250 GLN A N 1
ATOM 2103 C CA . GLN A 1 250 ? 48.834 -6.948 -31.039 1.00 91.94 250 GLN A CA 1
ATOM 2104 C C . GLN A 1 250 ? 49.415 -8.366 -31.113 1.00 91.94 250 GLN A C 1
ATOM 2106 O O . GLN A 1 250 ? 50.599 -8.562 -30.832 1.00 91.94 250 GLN A O 1
ATOM 2111 N N . PHE A 1 251 ? 48.613 -9.346 -31.532 1.00 93.25 251 PHE A N 1
ATOM 2112 C CA . PHE A 1 251 ? 49.066 -10.725 -31.711 1.00 93.25 251 PHE A CA 1
ATOM 2113 C C . PHE A 1 251 ? 50.094 -10.863 -32.843 1.00 93.25 251 PHE A C 1
ATOM 2115 O O . PHE A 1 251 ? 51.121 -11.519 -32.688 1.00 93.25 251 PHE A O 1
ATOM 2122 N N . ILE A 1 252 ? 49.866 -10.199 -33.976 1.00 96.38 252 ILE A N 1
ATOM 2123 C CA . ILE A 1 252 ? 50.831 -10.191 -35.081 1.00 96.38 252 ILE A CA 1
ATOM 2124 C C . ILE A 1 252 ? 52.141 -9.526 -34.635 1.00 96.38 252 ILE A C 1
ATOM 2126 O O . ILE A 1 252 ? 53.228 -10.050 -34.893 1.00 96.38 252 ILE A O 1
ATOM 2130 N N . PHE A 1 253 ? 52.054 -8.399 -33.925 1.00 95.50 253 PHE A N 1
ATOM 2131 C CA . PHE A 1 253 ? 53.225 -7.675 -33.438 1.00 95.50 253 PHE A CA 1
ATOM 2132 C C . PHE A 1 253 ? 54.071 -8.513 -32.468 1.00 95.50 253 PHE A C 1
ATOM 2134 O O . PHE A 1 253 ? 55.301 -8.514 -32.565 1.00 95.50 253 PHE A O 1
ATOM 2141 N N . SER A 1 254 ? 53.439 -9.280 -31.574 1.00 92.56 254 SER A N 1
ATOM 2142 C CA . SER A 1 254 ? 54.158 -10.147 -30.635 1.00 92.56 254 SER A CA 1
ATOM 2143 C C . SER A 1 254 ? 54.901 -11.289 -31.341 1.00 92.56 254 SER A C 1
ATOM 2145 O O . SER A 1 254 ? 56.048 -11.573 -30.987 1.00 92.56 254 SER A O 1
ATOM 2147 N N . ILE A 1 255 ? 54.330 -11.874 -32.401 1.00 95.69 255 ILE A N 1
ATOM 2148 C CA . ILE A 1 255 ? 55.018 -12.874 -33.238 1.00 95.69 255 ILE A CA 1
ATOM 2149 C C . ILE A 1 255 ? 56.273 -12.273 -33.882 1.00 95.69 255 ILE A C 1
ATOM 2151 O O . ILE A 1 255 ? 57.356 -12.860 -33.797 1.00 95.69 255 ILE A O 1
ATOM 2155 N N . PHE A 1 256 ? 56.157 -11.091 -34.495 1.00 96.38 256 PHE A N 1
ATOM 2156 C CA . PHE A 1 256 ? 57.307 -10.423 -35.113 1.00 96.38 256 PHE A CA 1
ATOM 2157 C C . PHE A 1 256 ? 58.400 -10.095 -34.097 1.00 96.38 256 PHE A C 1
ATOM 2159 O O . PHE A 1 256 ? 59.583 -10.286 -34.388 1.00 96.38 256 PHE A O 1
ATOM 2166 N N . PHE A 1 257 ? 58.021 -9.664 -32.895 1.00 94.69 257 PHE A N 1
ATOM 2167 C CA . PHE A 1 257 ? 58.963 -9.378 -31.818 1.00 94.69 257 PHE A CA 1
ATOM 2168 C C . PHE A 1 257 ? 59.766 -10.622 -31.400 1.00 94.69 257 PHE A C 1
ATOM 2170 O O . PHE A 1 257 ? 60.992 -10.557 -31.270 1.00 94.69 257 PHE A O 1
ATOM 2177 N N . VAL A 1 258 ? 59.105 -11.778 -31.268 1.00 94.62 258 VAL A N 1
ATOM 2178 C CA . VAL A 1 258 ? 59.760 -13.061 -30.949 1.00 94.62 258 VAL A CA 1
ATOM 2179 C C . VAL A 1 258 ? 60.712 -13.497 -32.065 1.00 94.62 258 VAL A C 1
ATOM 2181 O O . VAL A 1 258 ? 61.855 -13.875 -31.788 1.00 94.62 258 VAL A O 1
ATOM 2184 N N . ILE A 1 259 ? 60.282 -13.411 -33.329 1.00 95.62 259 ILE A N 1
ATOM 2185 C CA . ILE A 1 259 ? 61.126 -13.752 -34.486 1.00 95.62 259 ILE A CA 1
ATOM 2186 C C . ILE A 1 259 ? 62.364 -12.848 -34.527 1.00 95.62 259 ILE A C 1
ATOM 2188 O O . ILE A 1 259 ? 63.485 -13.342 -34.675 1.00 95.62 259 ILE A O 1
ATOM 2192 N N . TYR A 1 260 ? 62.182 -11.539 -34.341 1.00 96.25 260 TYR A N 1
ATOM 2193 C CA . TYR A 1 260 ? 63.270 -10.564 -34.325 1.00 96.25 260 TYR A CA 1
ATOM 2194 C C . TYR A 1 260 ? 64.302 -10.873 -33.231 1.00 96.25 260 TYR A C 1
ATOM 2196 O O . TYR A 1 260 ? 65.503 -10.938 -33.509 1.00 96.25 260 TYR A O 1
ATOM 2204 N N . HIS A 1 261 ? 63.849 -11.144 -32.004 1.00 93.69 261 HIS A N 1
ATOM 2205 C CA . HIS A 1 261 ? 64.739 -11.520 -30.905 1.00 93.69 261 HIS A CA 1
ATOM 2206 C C . HIS A 1 261 ? 65.469 -12.845 -31.160 1.00 93.69 261 HIS A C 1
ATOM 2208 O O . HIS A 1 261 ? 66.670 -12.935 -30.900 1.00 93.69 261 HIS A O 1
ATOM 2214 N N . SER A 1 262 ? 64.790 -13.849 -31.723 1.00 92.75 262 SER A N 1
ATOM 2215 C CA . SER A 1 262 ? 65.404 -15.135 -32.083 1.00 92.75 262 SER A CA 1
ATOM 2216 C C . SER A 1 262 ? 66.511 -14.976 -33.134 1.00 92.75 262 SER A C 1
ATOM 2218 O O . SER A 1 262 ? 67.598 -15.548 -32.999 1.00 92.75 262 SER A O 1
ATOM 2220 N N . LEU A 1 263 ? 66.277 -14.152 -34.161 1.00 92.38 263 LEU A N 1
ATOM 2221 C CA . LEU A 1 263 ? 67.271 -13.854 -35.196 1.00 92.38 263 LEU A CA 1
ATOM 2222 C C . LEU A 1 263 ? 68.474 -13.095 -34.627 1.00 92.38 263 LEU A C 1
ATOM 2224 O O . LEU A 1 263 ? 69.619 -13.456 -34.917 1.00 92.38 263 LEU A O 1
ATOM 2228 N N . ARG A 1 264 ? 68.228 -12.095 -33.773 1.00 92.12 264 ARG A N 1
ATOM 2229 C CA . ARG A 1 264 ? 69.286 -11.324 -33.106 1.00 92.12 264 ARG A CA 1
ATOM 2230 C C . A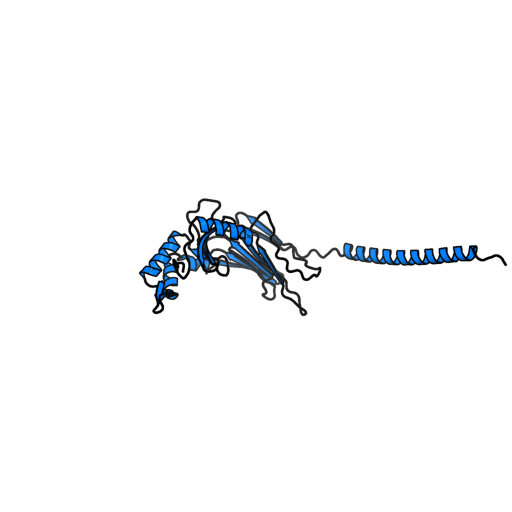RG A 1 264 ? 70.149 -12.210 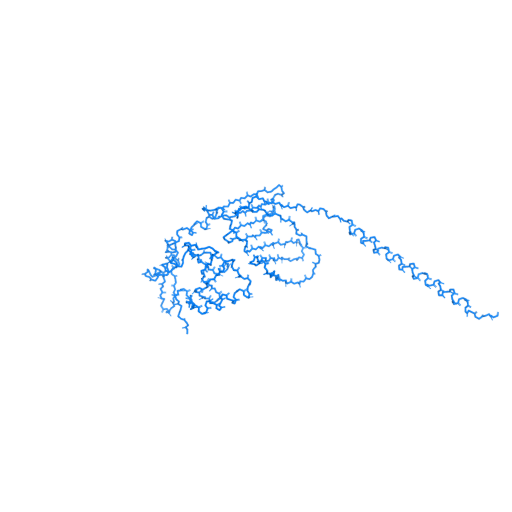-32.204 1.00 92.12 264 ARG A C 1
ATOM 2232 O O . ARG A 1 264 ? 71.373 -12.110 -32.246 1.00 92.12 264 ARG A O 1
ATOM 2239 N N . TYR A 1 265 ? 69.529 -13.119 -31.453 1.00 90.56 265 TYR A N 1
ATOM 2240 C CA . TYR A 1 265 ? 70.233 -14.084 -30.606 1.00 90.56 265 TYR A CA 1
ATOM 2241 C C . TYR A 1 265 ? 71.121 -15.033 -31.431 1.00 90.56 265 TYR A C 1
ATOM 2243 O O . TYR A 1 265 ? 72.289 -15.246 -31.103 1.00 90.56 265 TYR A O 1
ATOM 2251 N N . LYS A 1 266 ? 70.621 -15.542 -32.568 1.00 89.94 266 LYS A N 1
ATOM 2252 C CA . LYS A 1 266 ? 71.425 -16.367 -33.491 1.00 89.94 266 LYS A CA 1
ATOM 2253 C C . LYS A 1 266 ? 72.618 -15.610 -34.083 1.00 89.94 266 LYS A C 1
ATOM 2255 O O . LYS A 1 266 ? 73.680 -16.209 -34.244 1.00 89.94 266 LYS A O 1
ATOM 2260 N N . GLN A 1 267 ? 72.472 -14.324 -34.409 1.00 87.19 267 GLN A N 1
ATOM 2261 C CA . GLN A 1 267 ? 73.587 -13.504 -34.902 1.00 87.19 267 GLN A CA 1
ATOM 2262 C C . GLN A 1 267 ? 74.660 -13.279 -33.829 1.00 87.19 267 GLN A C 1
ATOM 2264 O O . GLN A 1 267 ? 75.845 -13.408 -34.127 1.00 87.19 267 GLN A O 1
ATOM 2269 N N . GLN A 1 268 ? 74.263 -13.015 -32.580 1.00 87.00 268 GLN A N 1
ATOM 2270 C CA . GLN A 1 268 ? 75.208 -12.873 -31.467 1.00 87.00 268 GLN A CA 1
ATOM 2271 C C . GLN A 1 268 ? 76.009 -14.160 -31.228 1.00 87.00 268 GLN A C 1
ATOM 2273 O O . GLN A 1 268 ? 77.227 -14.101 -31.088 1.00 87.00 268 GLN A O 1
ATOM 2278 N N . ASN A 1 269 ? 75.361 -15.327 -31.280 1.00 81.25 269 ASN A N 1
ATOM 2279 C CA . ASN A 1 269 ? 76.059 -16.606 -31.116 1.00 81.25 269 ASN A CA 1
ATOM 2280 C C . ASN A 1 269 ? 76.975 -16.959 -32.299 1.00 81.25 269 ASN A C 1
ATOM 2282 O O . ASN A 1 269 ? 78.010 -17.581 -32.083 1.00 81.25 269 ASN A O 1
ATOM 2286 N N . LYS A 1 270 ? 76.650 -16.543 -33.533 1.00 82.50 270 LYS A N 1
ATOM 2287 C CA . LYS A 1 270 ? 77.558 -16.716 -34.684 1.00 82.50 270 LYS A CA 1
ATOM 2288 C C . LYS A 1 270 ? 78.843 -15.898 -34.549 1.00 82.50 270 LYS A C 1
ATOM 2290 O O . LYS A 1 270 ? 79.898 -16.390 -34.928 1.00 82.50 270 LYS A O 1
ATOM 2295 N N . ASN A 1 271 ? 78.763 -14.689 -33.997 1.00 78.75 271 ASN A N 1
ATOM 2296 C CA . ASN A 1 271 ? 79.932 -13.822 -33.820 1.00 78.75 271 ASN A CA 1
ATOM 2297 C C . ASN A 1 271 ? 80.829 -14.243 -32.641 1.00 78.75 271 ASN A C 1
ATOM 2299 O O . ASN A 1 271 ? 81.975 -13.816 -32.579 1.00 78.75 271 ASN A O 1
ATOM 2303 N N . ASN A 1 272 ? 80.324 -15.089 -31.736 1.00 74.44 272 ASN A N 1
ATOM 2304 C CA . ASN A 1 272 ? 81.056 -15.600 -30.574 1.00 74.44 272 ASN A CA 1
ATOM 2305 C C . ASN A 1 272 ? 81.612 -17.023 -30.779 1.00 74.44 272 ASN A C 1
ATOM 2307 O O . ASN A 1 272 ? 82.132 -17.615 -29.833 1.00 74.44 272 ASN A O 1
ATOM 2311 N N . ALA A 1 273 ? 81.490 -17.599 -31.980 1.00 73.81 273 ALA A N 1
ATOM 2312 C CA . ALA A 1 273 ? 82.123 -18.877 -32.285 1.00 73.81 273 ALA A CA 1
ATOM 2313 C C . ALA A 1 273 ? 83.654 -18.688 -32.343 1.00 73.81 273 ALA A C 1
ATOM 2315 O O . ALA A 1 273 ? 84.117 -17.771 -33.026 1.00 73.81 273 ALA A O 1
ATOM 2316 N N . PRO A 1 274 ? 84.451 -19.512 -31.640 1.00 63.41 274 PRO A N 1
ATOM 2317 C CA . PRO A 1 274 ? 85.903 -19.400 -31.678 1.00 63.41 274 PRO A CA 1
ATOM 2318 C C . PRO A 1 274 ? 86.415 -19.656 -33.101 1.00 63.41 274 PRO A C 1
ATOM 2320 O O . PRO A 1 274 ? 86.014 -20.623 -33.749 1.00 63.41 274 PRO A O 1
ATOM 2323 N N . LEU A 1 275 ? 87.285 -18.763 -33.581 1.00 67.00 275 LEU A N 1
ATOM 2324 C CA . LEU A 1 275 ? 88.059 -18.951 -34.807 1.00 67.00 275 LEU A CA 1
ATOM 2325 C C . LEU A 1 275 ? 88.993 -20.148 -34.592 1.00 67.00 275 LEU A C 1
ATOM 2327 O O . LEU A 1 275 ? 89.962 -20.037 -33.841 1.00 67.00 275 LEU A O 1
ATOM 2331 N N . ASN A 1 276 ? 88.655 -21.280 -35.208 1.00 63.41 276 ASN A N 1
ATOM 2332 C CA . ASN A 1 276 ? 89.587 -22.387 -35.415 1.00 63.41 276 ASN A CA 1
ATOM 2333 C C . ASN A 1 276 ? 90.525 -22.075 -36.580 1.00 63.41 276 ASN A C 1
ATOM 2335 O O . ASN A 1 276 ? 90.035 -21.492 -37.577 1.00 63.41 276 ASN A O 1
#

Radius of gyration: 30.98 Å; Cα contacts (8 Å, |Δi|>4): 384; chains: 1; bounding box: 111×43×62 Å

Sequence (276 aa):
MEVAFFRYYRFLPLEETLEESNLCEEAWGLSLPFGWFPLFEFEGEFFAVVGAEENTENSLILHTYEGIDIIHRSLTNMMLYIAECYETGAYYIDESGNLEENRVAAKNILLKYNPEFHSILEARTETVNNLDGSQVINKYHPESNILLESKIIDRKGHTLESSQYFQGKLYERITYNREIEGFNDYFCDENWFNDYEKYERFSVEYQYKCVTPKIERRYINGVLKKEIIHPDRKRDNLFLVFALFLSIFQFIFSIFFVIYHSLRYKQQNKNNAPLN

Foldseek 3Di:
DQDAPAPQKDFDDPVRQVVVQVCCCVPPVPCVQQGWTFGIDDPHWGWIFGGDPDDDPWRFTFIPPVHTDGQARHPVLVVQLRVVCVVVVQFDQDPVRDTDGPVVVSVVSSCVSCVCVVQQVVWDWDWDADPQQKIWIWTHRNVDLATAKIFIAHNVGHTQKIWGDDRLHTAWIWGWDDDDDDDDTDIFIWGPNDPDDTPGPDPDDDDDDDDDFDWDWDDDPSHTPDIDGHDPPPPPCVVVVVVVVVVVVVVVVVVVVVVVVVVVVVVVVVVPPDDD

pLDDT: mean 71.39, std 20.72, range [23.19, 97.69]

Nearest PDB structures (foldseek):
  2i5v-assembly1_O  TM=4.308E-01  e=3.177E-02  Borreliella burgdorferi
  6j6d-assembly1_O  TM=4.178E-01  e=5.175E-02  Borreliella burgdorferi B31
  6j49-assembly1_O  TM=4.070E-01  e=7.984E-02  Borreliella burgdorferi B31
  6fhm-assembly1_B  TM=3.370E-01  e=6.615E-01  Escherichia coli K-12
  8fia-assembly1_A-2  TM=1.763E-01  e=6.615E-01  Drosophila melanogaster